Protein AF-A0A922MRB6-F1 (afdb_monomer)

Foldseek 3Di:
DVVVVVVVVVVVVVVVVVVVVVVCCVVPDDQQAEEEDDDFKDWGKHPPPPFFDDPQHKYKYKYKDQDAQKKKKWFFQFFDAQFKKWKWKFPDDDPVDTHDTDTQDIDHPVCSVPDGMGMDTHRDRIMIIMIITPGGRPDRHMDGGIIIGIDDPDDPDPHPPPPPPPPPDPPDDDDDD

Solvent-accessible surface area (backbone atoms only — not comparable to full-atom values): 10503 Å² total; per-residue (Å²): 112,70,68,60,55,52,51,51,54,49,51,51,52,51,50,52,50,50,55,49,48,53,56,48,50,75,74,65,51,82,70,81,38,55,50,76,47,74,67,56,58,52,71,49,58,43,48,62,66,96,48,66,53,83,67,73,39,66,39,45,32,40,39,51,41,72,50,64,73,31,38,50,36,39,33,54,73,50,73,55,44,88,64,38,46,33,36,30,35,19,60,36,78,50,98,90,49,74,39,67,82,40,82,75,45,72,41,36,70,85,46,49,85,75,54,50,64,50,76,45,80,35,83,42,63,52,35,30,40,37,40,32,43,85,57,60,42,79,67,70,42,58,49,26,51,27,46,38,42,51,79,62,89,75,76,81,81,78,75,82,82,76,75,74,77,79,77,80,77,76,86,76,78,89,75,89,132

Radius of gyration: 23.93 Å; Cα contacts (8 Å, |Δi|>4): 301; chains: 1; bounding box: 96×45×58 Å

Mean predicted aligned error: 14.12 Å

InterPro domains:
  IPR000859 CUB domain [PF00431] (33-78)
  IPR000859 CUB domain [PS01180] (33-64)
  IPR035914 Spermadhesin, CUB domain superfamily [G3DSA:2.60.120.290] (29-133)
  IPR035914 Spermadhesin, CUB domain superfamily [SSF49854] (32-82)

pLDDT: mean 73.21, std 16.36, range [38.31, 94.94]

Sequence (177 aa):
MLRCLQTLILVTIVAEYVHAYEIYKEHQGPQPCGGRLKGPVGTITTPNFPNPFPVPIKCKWIIEHDIVNGTISIYFTQQYTTSGLTFTEYMYYDESYKLGERRALTLTDENIARIKWLQVYINMYRARIVAQNGRPLNSRYRVGHVRIAHRLRMPPVPAPRYRAPATHESVESRARF

Structure (mmCIF, N/CA/C/O backbone):
data_AF-A0A922MRB6-F1
#
_entry.id   AF-A0A922MRB6-F1
#
loop_
_atom_site.group_PDB
_atom_site.id
_atom_site.type_symbol
_atom_site.label_atom_id
_atom_site.label_alt_id
_atom_site.label_comp_id
_atom_site.label_asym_id
_atom_site.label_entity_id
_atom_site.label_seq_id
_atom_site.pdbx_PDB_ins_code
_atom_site.Cartn_x
_atom_site.Cartn_y
_atom_site.Cartn_z
_atom_site.occupancy
_atom_site.B_iso_or_equiv
_atom_site.auth_seq_id
_atom_site.auth_comp_id
_atom_site.auth_asym_id
_atom_site.auth_atom_id
_atom_site.pdbx_PDB_model_num
ATOM 1 N N . MET A 1 1 ? 35.514 -29.526 39.126 1.00 67.19 1 MET A N 1
ATOM 2 C CA . MET A 1 1 ? 35.683 -28.341 38.251 1.00 67.19 1 MET A CA 1
ATOM 3 C C . MET A 1 1 ? 35.055 -28.533 36.868 1.00 67.19 1 MET A C 1
ATOM 5 O O . MET A 1 1 ? 34.214 -27.724 36.508 1.00 67.19 1 MET A O 1
ATOM 9 N N . LEU A 1 2 ? 35.340 -29.630 36.149 1.00 69.31 2 LEU A N 1
ATOM 10 C CA . LEU A 1 2 ? 34.811 -29.894 34.795 1.00 69.31 2 LEU A CA 1
ATOM 11 C C . LEU A 1 2 ? 33.270 -29.929 34.693 1.00 69.31 2 LEU A C 1
ATOM 13 O O . LEU A 1 2 ? 32.702 -29.367 33.765 1.00 69.31 2 LEU A O 1
ATOM 17 N N . ARG A 1 3 ? 32.587 -30.513 35.691 1.00 78.12 3 ARG A N 1
ATOM 18 C CA . ARG A 1 3 ? 31.114 -30.534 35.742 1.00 78.12 3 ARG A CA 1
ATOM 19 C C . ARG A 1 3 ? 30.509 -29.133 35.842 1.00 78.12 3 ARG A C 1
ATOM 21 O O . ARG A 1 3 ? 29.544 -28.870 35.157 1.00 78.12 3 ARG A O 1
ATOM 28 N N . CYS A 1 4 ? 31.109 -28.233 36.626 1.00 78.81 4 CYS A N 1
ATOM 29 C CA . CYS A 1 4 ? 30.633 -26.853 36.778 1.00 78.81 4 CYS A CA 1
ATOM 30 C C . CYS A 1 4 ? 30.784 -26.060 35.470 1.00 78.81 4 CYS A C 1
ATOM 32 O O . CYS A 1 4 ? 29.857 -25.377 35.049 1.00 78.81 4 CYS A O 1
ATOM 34 N N . LEU A 1 5 ? 31.921 -26.228 34.784 1.00 82.12 5 LEU A N 1
ATOM 35 C CA . LEU A 1 5 ? 32.171 -25.612 33.480 1.00 82.12 5 LEU A CA 1
ATOM 36 C C . LEU A 1 5 ? 31.162 -26.091 32.428 1.00 82.12 5 LEU A C 1
ATOM 38 O O . LEU A 1 5 ? 30.617 -25.287 31.681 1.00 82.12 5 LEU A O 1
ATOM 42 N N . GLN A 1 6 ? 30.862 -27.390 32.415 1.00 83.56 6 GLN A N 1
ATOM 43 C CA . GLN A 1 6 ? 29.883 -27.964 31.499 1.00 83.56 6 GLN A CA 1
ATOM 44 C C . GLN A 1 6 ? 28.459 -27.467 31.784 1.00 83.56 6 GLN A C 1
ATOM 46 O O . GLN A 1 6 ? 27.729 -27.162 30.843 1.00 83.56 6 GLN A O 1
ATOM 51 N N . THR A 1 7 ? 28.072 -27.316 33.057 1.00 87.25 7 THR A N 1
ATOM 52 C CA . THR A 1 7 ? 26.770 -26.734 33.413 1.00 87.25 7 THR A CA 1
ATOM 53 C C . THR A 1 7 ? 26.671 -25.271 32.989 1.00 87.25 7 THR A C 1
ATOM 55 O O . THR A 1 7 ? 25.646 -24.872 32.451 1.00 87.25 7 THR A O 1
ATOM 58 N N . LEU A 1 8 ? 27.730 -24.479 33.182 1.00 87.00 8 LEU A N 1
ATOM 59 C CA . LEU A 1 8 ? 27.751 -23.069 32.781 1.00 87.00 8 LEU A CA 1
ATOM 60 C C . LEU A 1 8 ? 27.628 -22.908 31.261 1.00 87.00 8 LEU A C 1
ATOM 62 O O . LEU A 1 8 ? 26.813 -22.111 30.810 1.00 87.00 8 LEU A O 1
ATOM 66 N N . ILE A 1 9 ? 28.360 -23.713 30.484 1.00 90.62 9 ILE A N 1
ATOM 67 C CA . ILE A 1 9 ? 28.280 -23.716 29.013 1.00 90.62 9 ILE A CA 1
ATOM 68 C C . ILE A 1 9 ? 26.874 -24.109 28.536 1.00 90.62 9 ILE A C 1
ATOM 70 O O . ILE A 1 9 ? 26.330 -23.501 27.618 1.00 90.62 9 ILE A O 1
ATOM 74 N N . LEU A 1 10 ? 26.256 -25.114 29.163 1.00 91.25 10 LEU A N 1
ATOM 75 C CA . LEU A 1 10 ? 24.887 -25.510 28.828 1.00 91.25 10 LEU A CA 1
ATOM 76 C C . LEU A 1 10 ? 23.884 -24.392 29.133 1.00 91.25 10 LEU A C 1
ATOM 78 O O . LEU A 1 10 ? 23.007 -24.129 28.316 1.00 91.25 10 LEU A O 1
ATOM 82 N N . VAL A 1 11 ? 24.028 -23.708 30.271 1.00 94.50 11 VAL A N 1
ATOM 83 C CA . VAL A 1 11 ? 23.154 -22.585 30.642 1.00 94.50 11 VAL A CA 1
ATOM 84 C C . VAL A 1 11 ? 23.281 -21.433 29.646 1.00 94.50 11 VAL A C 1
ATOM 86 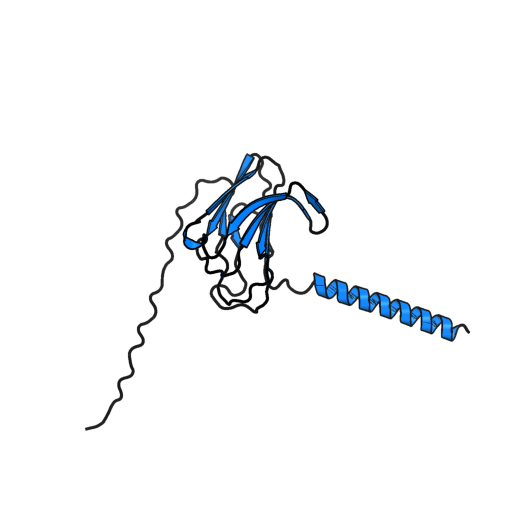O O . VAL A 1 11 ? 22.257 -20.894 29.231 1.00 94.50 11 VAL A O 1
ATOM 89 N N . THR A 1 12 ? 24.495 -21.080 29.212 1.00 92.31 12 THR A N 1
ATOM 90 C CA . THR A 1 12 ? 24.689 -20.001 28.229 1.00 92.31 12 THR A CA 1
ATOM 91 C C . THR A 1 12 ? 24.125 -20.366 26.858 1.00 92.31 12 THR A C 1
ATOM 93 O O . THR A 1 12 ? 23.418 -19.554 26.271 1.00 92.31 12 THR A O 1
ATOM 96 N N . ILE A 1 13 ? 24.338 -21.599 26.380 1.00 93.69 13 ILE A N 1
ATOM 97 C CA . ILE A 1 13 ? 23.782 -22.066 25.096 1.00 93.69 13 ILE A CA 1
ATOM 98 C C . ILE A 1 13 ? 22.250 -22.067 25.133 1.00 93.69 13 ILE A C 1
ATOM 100 O O . ILE A 1 13 ? 21.607 -21.621 24.185 1.00 93.69 13 ILE A O 1
ATOM 104 N N . VAL A 1 14 ? 21.651 -22.548 26.227 1.00 94.94 14 VAL A N 1
ATOM 105 C CA . VAL A 1 14 ? 20.190 -22.538 26.388 1.00 94.94 14 VAL A CA 1
ATOM 106 C C . VAL A 1 14 ? 19.667 -21.103 26.441 1.00 94.94 14 VAL A C 1
ATOM 108 O O . VAL A 1 14 ? 18.664 -20.810 25.796 1.00 94.94 14 VAL A O 1
ATOM 111 N N . ALA A 1 15 ? 20.345 -20.195 27.146 1.00 93.06 15 ALA A N 1
ATOM 112 C CA . ALA A 1 15 ? 19.951 -18.790 27.210 1.00 93.06 15 ALA A CA 1
ATOM 113 C C . ALA A 1 15 ? 20.019 -18.100 25.834 1.00 93.06 15 ALA A C 1
ATOM 115 O O . ALA A 1 15 ? 19.066 -17.426 25.446 1.00 93.06 15 ALA A O 1
ATOM 116 N N . GLU A 1 16 ? 21.094 -18.307 25.069 1.00 89.81 16 GLU A N 1
ATOM 117 C CA . GLU A 1 16 ? 21.244 -17.778 23.706 1.00 89.81 16 GLU A CA 1
ATOM 118 C C . GLU A 1 16 ? 20.205 -18.362 22.746 1.00 89.81 16 GLU A C 1
ATOM 120 O O . GLU A 1 16 ? 19.602 -17.624 21.967 1.00 89.81 16 GLU A O 1
ATOM 125 N N . TYR A 1 17 ? 19.945 -19.669 22.831 1.00 91.88 17 TYR A N 1
ATOM 126 C CA . TYR A 1 17 ? 18.920 -20.333 22.030 1.00 91.88 17 TYR A CA 1
ATOM 127 C C . TYR A 1 17 ? 17.520 -19.793 22.338 1.00 91.88 17 TYR A C 1
ATOM 129 O O . TYR A 1 17 ? 16.764 -19.504 21.414 1.00 91.88 17 TYR A O 1
ATOM 137 N N . VAL A 1 18 ? 17.178 -19.608 23.618 1.00 90.88 18 VAL A N 1
ATOM 138 C CA . VAL A 1 18 ? 15.894 -19.021 24.037 1.00 90.88 18 VAL A CA 1
ATOM 139 C C . VAL A 1 18 ? 15.783 -17.570 23.566 1.00 90.88 18 VAL A C 1
ATOM 141 O O . VAL A 1 18 ? 14.760 -17.197 22.999 1.00 90.88 18 VAL A O 1
ATOM 144 N N . HIS A 1 19 ? 16.837 -16.764 23.713 1.00 86.31 19 HIS A N 1
ATOM 145 C CA . HIS A 1 19 ? 16.841 -15.373 23.252 1.00 86.31 19 HIS A CA 1
ATOM 146 C C . HIS A 1 19 ? 16.700 -15.272 21.725 1.00 86.31 19 HIS A C 1
ATOM 148 O O . HIS A 1 19 ? 15.928 -14.461 21.216 1.00 86.31 19 HIS A O 1
ATOM 154 N N . ALA A 1 20 ? 17.405 -16.126 20.979 1.00 81.56 20 ALA A N 1
ATOM 155 C CA . ALA A 1 20 ? 17.246 -16.231 19.535 1.00 81.56 20 ALA A CA 1
ATOM 156 C C . ALA A 1 20 ? 15.823 -16.676 19.172 1.00 81.56 20 ALA A C 1
ATOM 158 O O . ALA A 1 20 ? 15.211 -16.090 18.284 1.00 81.56 20 ALA A O 1
ATOM 159 N N . TYR A 1 21 ? 15.268 -17.666 19.873 1.00 80.94 21 TYR A N 1
ATOM 160 C CA . TYR A 1 21 ? 13.923 -18.183 19.627 1.00 80.94 21 TYR A CA 1
ATOM 161 C C . TYR A 1 21 ? 12.826 -17.129 19.848 1.00 80.94 21 TYR A C 1
ATOM 163 O O . TYR A 1 21 ? 11.905 -17.041 19.034 1.00 80.94 21 TYR A O 1
ATOM 171 N N . GLU A 1 22 ? 12.940 -16.290 20.880 1.00 77.69 22 GLU A N 1
ATOM 172 C CA . GLU A 1 22 ? 12.015 -15.167 21.100 1.00 77.69 22 GLU A CA 1
ATOM 173 C C . GLU A 1 22 ? 12.109 -14.121 19.971 1.00 77.69 22 GLU A C 1
ATOM 175 O O . GLU A 1 22 ? 11.083 -13.697 19.436 1.00 77.69 22 GLU A O 1
ATOM 180 N N . ILE A 1 23 ? 13.322 -13.796 19.501 1.00 72.38 23 ILE A N 1
ATOM 181 C CA . ILE A 1 23 ? 13.524 -12.923 18.326 1.00 72.38 23 ILE A CA 1
ATOM 182 C C . ILE A 1 23 ? 12.913 -13.542 17.054 1.00 72.38 23 ILE A C 1
ATOM 184 O O . ILE A 1 23 ? 12.264 -12.850 16.267 1.00 72.38 23 ILE A O 1
ATOM 188 N N . TYR A 1 24 ? 13.080 -14.852 16.843 1.00 63.06 24 TYR A N 1
ATOM 189 C CA . TYR A 1 24 ? 12.488 -15.553 15.698 1.00 63.06 24 TYR A CA 1
ATOM 190 C C . TYR A 1 24 ? 10.953 -15.571 15.764 1.00 63.06 24 TYR A C 1
ATOM 192 O O . TYR A 1 24 ? 10.298 -15.408 14.732 1.00 63.06 24 TYR A O 1
ATOM 200 N N . LYS A 1 25 ? 10.354 -15.704 16.954 1.00 59.03 25 LYS A N 1
ATOM 201 C CA . LYS A 1 25 ? 8.894 -15.623 17.136 1.00 59.03 25 LYS A CA 1
ATOM 202 C C . LYS A 1 25 ? 8.330 -14.242 16.805 1.00 59.03 25 LYS A C 1
ATOM 204 O O . LYS A 1 25 ? 7.283 -14.168 16.162 1.00 59.03 25 LYS A O 1
ATOM 209 N N . GLU A 1 26 ? 9.028 -13.171 17.180 1.00 56.81 26 GLU A N 1
ATOM 210 C CA . GLU A 1 26 ? 8.653 -11.786 16.849 1.00 56.81 26 GLU A CA 1
ATOM 211 C C . GLU A 1 26 ? 8.582 -11.569 15.322 1.00 56.81 26 GLU A C 1
ATOM 213 O O . GLU A 1 26 ? 7.709 -10.861 14.814 1.00 56.81 26 GLU A O 1
ATOM 218 N N . HIS A 1 27 ? 9.481 -12.203 14.561 1.00 54.06 27 HIS A N 1
ATOM 219 C CA . HIS A 1 27 ? 9.586 -12.026 13.108 1.00 54.06 27 HIS A CA 1
ATOM 220 C C . HIS A 1 27 ? 8.801 -13.043 12.269 1.00 54.06 27 HIS A C 1
ATOM 222 O O . HIS A 1 27 ? 8.571 -12.790 11.083 1.00 54.06 27 HIS A O 1
ATOM 228 N N . GLN A 1 28 ? 8.370 -14.163 12.858 1.00 46.50 28 GLN A N 1
ATOM 229 C CA . GLN A 1 28 ? 7.804 -15.300 12.123 1.00 46.50 28 GLN A CA 1
ATOM 230 C C . GLN A 1 28 ? 6.460 -15.803 12.673 1.00 46.50 28 GLN A C 1
ATOM 232 O O . GLN A 1 28 ? 5.991 -16.878 12.297 1.00 46.50 28 GLN A O 1
ATOM 237 N N . GLY A 1 29 ? 5.787 -15.015 13.515 1.00 49.31 29 GLY A N 1
ATOM 238 C CA . GLY A 1 29 ? 4.336 -15.132 13.648 1.00 49.31 29 GLY A CA 1
ATOM 239 C C . GLY A 1 29 ? 3.657 -14.811 12.305 1.00 49.31 29 GLY A C 1
ATOM 240 O O . GLY A 1 29 ? 4.187 -14.003 11.535 1.00 49.31 29 GLY A O 1
ATOM 241 N N . PRO A 1 30 ? 2.498 -15.412 11.971 1.00 51.41 30 PRO A N 1
ATOM 242 C CA . PRO A 1 30 ? 1.735 -14.984 10.804 1.00 51.41 30 PRO A CA 1
ATOM 243 C C . PRO A 1 30 ? 1.479 -13.482 10.940 1.00 51.41 30 PRO A C 1
ATOM 245 O O . PRO A 1 30 ? 0.802 -13.068 11.881 1.00 51.41 30 PRO A O 1
ATOM 248 N N . GLN A 1 31 ? 2.052 -12.660 10.048 1.00 59.06 31 GLN A N 1
ATOM 249 C CA . GLN A 1 31 ? 1.748 -11.232 10.051 1.00 59.06 31 GLN A CA 1
ATOM 250 C C . GLN A 1 31 ? 0.233 -11.123 9.919 1.00 59.06 31 GLN A C 1
ATOM 252 O O . GLN A 1 31 ? -0.305 -11.551 8.893 1.00 59.06 31 GLN A O 1
ATOM 257 N N . PRO A 1 32 ? -0.474 -10.597 10.936 1.00 68.94 32 PRO A N 1
ATOM 258 C CA . PRO A 1 32 ? -1.923 -10.647 10.939 1.00 68.94 32 PRO A CA 1
ATOM 259 C C . PRO A 1 32 ? -2.469 -9.895 9.732 1.00 68.94 32 PRO A C 1
ATOM 261 O O . PRO A 1 32 ? -3.552 -10.231 9.286 1.00 68.94 32 PRO A O 1
ATOM 264 N N . CYS A 1 33 ? -1.717 -8.935 9.173 1.00 80.25 33 CYS A N 1
ATOM 265 C CA . CYS A 1 33 ? -2.041 -8.224 7.947 1.00 80.25 33 CYS A CA 1
ATOM 266 C C . CYS A 1 33 ? -0.803 -7.707 7.201 1.00 80.25 33 CYS A C 1
ATOM 268 O O . CYS A 1 33 ? 0.223 -7.407 7.805 1.00 80.25 33 CYS A O 1
ATOM 270 N N . GLY A 1 34 ? -0.946 -7.500 5.891 1.00 83.94 34 GLY A N 1
ATOM 271 C CA . GLY A 1 34 ? 0.127 -7.009 5.029 1.00 83.94 34 GLY A CA 1
ATOM 272 C C . GLY A 1 34 ? 0.440 -7.982 3.901 1.00 83.94 34 GLY A C 1
ATOM 273 O O . GLY A 1 34 ? -0.348 -8.880 3.610 1.00 83.94 34 GLY A O 1
ATOM 274 N N . GLY A 1 35 ? 1.580 -7.785 3.249 1.00 86.81 35 GLY A N 1
ATOM 275 C CA . GLY A 1 35 ? 2.083 -8.705 2.231 1.00 86.81 35 GLY A CA 1
ATOM 276 C C . GLY A 1 35 ? 2.826 -8.013 1.096 1.00 86.81 35 GLY A C 1
ATOM 277 O O . GLY A 1 35 ? 2.915 -6.786 1.032 1.00 86.81 35 GLY A O 1
ATOM 278 N N . ARG A 1 36 ? 3.364 -8.818 0.179 1.00 87.81 36 ARG A N 1
ATOM 279 C CA . ARG A 1 36 ? 4.047 -8.338 -1.028 1.00 87.81 36 ARG A CA 1
ATOM 280 C C . ARG A 1 36 ? 3.166 -8.599 -2.236 1.00 87.81 36 ARG A C 1
ATOM 282 O O . ARG A 1 36 ? 2.699 -9.718 -2.427 1.00 87.81 36 ARG A O 1
ATOM 289 N N . LEU A 1 37 ? 2.948 -7.571 -3.042 1.00 87.00 37 LEU A N 1
ATOM 290 C CA . LEU A 1 37 ? 2.177 -7.654 -4.269 1.00 87.00 37 LEU A CA 1
ATOM 291 C C . LEU A 1 37 ? 3.138 -7.533 -5.442 1.00 87.00 37 LEU A C 1
ATOM 293 O O . LEU A 1 37 ? 3.799 -6.509 -5.612 1.00 87.00 37 LEU A O 1
ATOM 297 N N . LYS A 1 38 ? 3.189 -8.606 -6.231 1.00 83.38 38 LYS A N 1
ATOM 298 C CA . LYS A 1 38 ? 3.931 -8.700 -7.485 1.00 83.38 38 LYS A CA 1
ATOM 299 C C . LYS A 1 38 ? 2.936 -8.988 -8.600 1.00 83.38 38 LYS A C 1
ATOM 301 O O . LYS A 1 38 ? 2.060 -9.834 -8.431 1.00 83.38 38 LYS A O 1
ATOM 306 N N . GLY A 1 39 ? 3.076 -8.307 -9.729 1.00 78.44 39 GLY A N 1
ATOM 307 C CA . GLY A 1 39 ? 2.234 -8.518 -10.905 1.00 78.44 39 GLY A CA 1
ATOM 308 C C . GLY A 1 39 ? 1.445 -7.279 -11.331 1.00 78.44 39 GLY A C 1
ATOM 309 O O . GLY A 1 39 ? 1.430 -6.271 -10.629 1.00 78.44 39 GLY A O 1
ATOM 310 N N . PRO A 1 40 ? 0.794 -7.339 -12.504 1.00 76.25 40 PRO A N 1
ATOM 311 C CA . PRO A 1 40 ? 0.235 -6.163 -13.165 1.00 76.25 40 PRO A CA 1
ATOM 312 C C . PRO A 1 40 ? -1.045 -5.637 -12.513 1.00 76.25 40 PRO A C 1
ATOM 314 O O . PRO A 1 40 ? -1.393 -4.472 -12.703 1.00 76.25 40 PRO A O 1
ATOM 317 N N . VAL A 1 41 ? -1.757 -6.498 -11.784 1.00 81.31 41 VAL A N 1
ATOM 318 C CA . VAL A 1 41 ? -2.970 -6.169 -11.042 1.00 81.31 41 VAL A CA 1
ATOM 319 C C . VAL A 1 41 ? -2.976 -6.941 -9.736 1.00 81.31 41 VAL A C 1
ATOM 321 O O . VAL A 1 41 ? -2.604 -8.109 -9.692 1.00 81.31 41 VAL A O 1
ATOM 324 N N . GLY A 1 42 ? -3.435 -6.291 -8.674 1.00 81.06 42 GLY A N 1
ATOM 325 C CA . GLY A 1 42 ? -3.574 -6.906 -7.364 1.00 81.06 42 GLY A CA 1
ATOM 326 C C . GLY A 1 42 ? -4.609 -6.189 -6.517 1.00 81.06 42 GLY A C 1
ATOM 327 O O . GLY A 1 42 ? -5.195 -5.189 -6.941 1.00 81.06 42 GLY A O 1
ATOM 328 N N . THR A 1 43 ? -4.857 -6.730 -5.329 1.00 81.44 43 THR A N 1
ATOM 329 C CA . THR A 1 43 ? -5.738 -6.134 -4.326 1.00 81.44 43 THR A CA 1
ATOM 330 C C . THR A 1 43 ? -5.110 -6.265 -2.951 1.00 81.44 43 THR A C 1
ATOM 332 O O . THR A 1 43 ? -4.709 -7.357 -2.562 1.00 81.44 43 THR A O 1
ATOM 335 N N . ILE A 1 44 ? -5.021 -5.150 -2.223 1.00 81.50 44 ILE A N 1
ATOM 336 C CA . ILE A 1 44 ? -4.685 -5.157 -0.795 1.00 81.50 44 ILE A CA 1
ATOM 337 C C . ILE A 1 44 ? -5.978 -5.063 0.003 1.00 81.50 44 ILE A C 1
ATOM 339 O O . ILE A 1 44 ? -6.880 -4.322 -0.381 1.00 81.50 44 ILE A O 1
ATOM 343 N N . THR A 1 45 ? -6.072 -5.804 1.099 1.00 78.94 45 THR A N 1
ATOM 344 C CA . THR A 1 45 ? -7.188 -5.714 2.042 1.00 78.94 45 THR A CA 1
ATOM 345 C C . THR A 1 45 ? -6.690 -5.936 3.459 1.00 78.94 45 THR A C 1
ATOM 347 O O . THR A 1 45 ? -5.670 -6.593 3.686 1.00 78.94 45 THR A O 1
ATOM 350 N N . THR A 1 46 ? -7.435 -5.422 4.434 1.00 78.50 46 THR A N 1
ATOM 351 C CA . THR A 1 46 ? -7.321 -5.907 5.814 1.00 78.50 46 THR A CA 1
ATOM 352 C C . THR A 1 46 ? -7.761 -7.370 5.923 1.00 78.50 46 THR A C 1
ATOM 354 O O . THR A 1 46 ? -8.537 -7.840 5.085 1.00 78.50 46 THR A O 1
ATOM 357 N N . PRO A 1 47 ? -7.327 -8.082 6.973 1.00 79.81 47 PRO A N 1
ATOM 358 C CA . PRO A 1 47 ? -7.786 -9.439 7.255 1.00 79.81 47 PRO A CA 1
ATOM 359 C C . PRO A 1 47 ? -9.296 -9.454 7.445 1.00 79.81 47 PRO A C 1
ATOM 361 O O . PRO A 1 47 ? -9.874 -8.458 7.882 1.00 79.81 47 PRO A O 1
ATOM 364 N N . ASN A 1 48 ? -9.928 -10.580 7.117 1.00 78.00 48 ASN A N 1
ATOM 365 C CA . ASN A 1 48 ? -11.362 -10.824 7.293 1.00 78.00 48 ASN A CA 1
ATOM 366 C C . ASN A 1 48 ? -12.306 -9.827 6.603 1.00 78.00 48 ASN A C 1
ATOM 368 O O . ASN A 1 48 ? -13.514 -9.933 6.793 1.00 78.00 48 ASN A O 1
ATOM 372 N N . PHE A 1 49 ? -11.806 -8.888 5.790 1.00 73.75 49 PHE A N 1
ATOM 373 C CA . PHE A 1 49 ? -12.642 -7.913 5.092 1.00 73.75 49 PHE A CA 1
ATOM 374 C C . PHE A 1 49 ? -13.785 -8.617 4.329 1.00 73.75 49 PHE A C 1
ATOM 376 O O . PHE A 1 49 ? -13.513 -9.578 3.607 1.00 73.75 49 PHE A O 1
ATOM 383 N N . PRO A 1 50 ? -15.049 -8.151 4.432 1.00 74.69 50 PRO A N 1
ATOM 384 C CA . PRO A 1 50 ? -15.512 -6.903 5.058 1.00 74.69 50 PRO A CA 1
ATOM 385 C C . PRO A 1 50 ? -15.817 -6.991 6.566 1.00 74.69 50 PRO A C 1
ATOM 387 O O . PRO A 1 50 ? -16.279 -6.001 7.141 1.00 74.69 50 PRO A O 1
ATOM 390 N N . ASN A 1 51 ? -15.594 -8.150 7.187 1.00 75.25 51 ASN A N 1
ATOM 391 C CA . ASN A 1 51 ? -15.841 -8.399 8.603 1.00 75.25 51 AS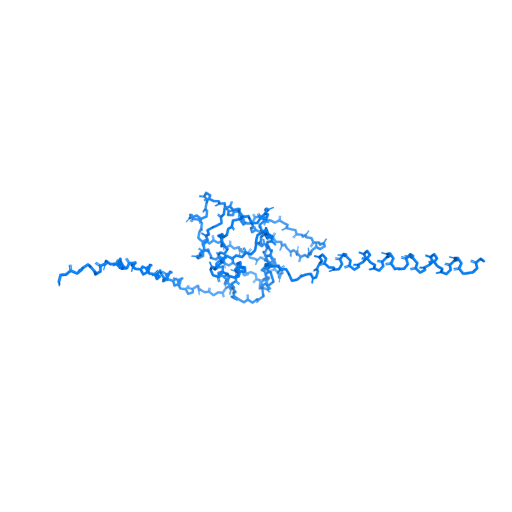N A CA 1
ATOM 392 C C . ASN A 1 51 ? -14.738 -7.791 9.492 1.00 75.25 51 ASN A C 1
ATOM 394 O O . ASN A 1 51 ? -13.653 -7.450 9.008 1.00 75.25 51 ASN A O 1
ATOM 398 N N . PRO A 1 52 ? -14.996 -7.664 10.805 1.00 73.19 52 PRO A N 1
ATOM 399 C CA . PRO A 1 52 ? -13.987 -7.247 11.766 1.00 73.19 52 PRO A CA 1
ATOM 400 C C . PRO A 1 52 ? -12.754 -8.158 11.805 1.00 73.19 52 PRO A C 1
ATOM 402 O O . PRO A 1 52 ? -12.837 -9.376 11.644 1.00 73.19 52 PRO A O 1
ATOM 405 N N . PHE A 1 53 ? -11.610 -7.556 12.109 1.00 75.06 53 PHE A N 1
ATOM 406 C CA . PHE A 1 53 ? -10.335 -8.227 12.346 1.00 75.06 53 PHE A CA 1
ATOM 407 C C . PHE A 1 53 ? -9.850 -7.962 13.783 1.00 75.06 53 PHE A C 1
ATOM 409 O O . PHE A 1 53 ? -10.310 -6.999 14.406 1.00 75.06 53 PHE A O 1
ATOM 416 N N . PRO A 1 54 ? -8.938 -8.792 14.323 1.00 77.31 54 PRO A N 1
ATOM 417 C CA . PRO A 1 54 ? -8.326 -8.550 15.629 1.00 77.31 54 PRO A CA 1
ATOM 418 C C . PRO A 1 54 ? -7.613 -7.196 15.664 1.00 77.31 54 PRO A C 1
ATOM 420 O O . PRO A 1 54 ? -6.921 -6.851 14.714 1.00 77.31 54 PRO A O 1
ATOM 423 N N . VAL A 1 55 ? -7.762 -6.438 16.748 1.00 76.38 55 VAL A N 1
ATOM 424 C CA . VAL A 1 55 ? -7.052 -5.170 16.987 1.00 76.38 55 VAL A CA 1
ATOM 425 C C . VAL A 1 55 ? -6.243 -5.291 18.283 1.00 76.38 55 VAL A C 1
ATOM 427 O O . VAL A 1 55 ? -6.693 -6.001 19.184 1.00 76.38 55 VAL A O 1
ATOM 430 N N . PRO A 1 56 ? -5.088 -4.617 18.420 1.00 77.12 56 PRO A N 1
ATOM 431 C CA . PRO A 1 56 ? -4.453 -3.712 17.457 1.00 77.12 56 PRO A CA 1
ATOM 432 C C . PRO A 1 56 ? -3.703 -4.450 16.333 1.00 77.12 56 PRO A C 1
ATOM 434 O O . PRO A 1 56 ? -3.061 -5.466 16.581 1.00 77.12 56 PRO A O 1
ATOM 437 N N . ILE A 1 57 ? -3.720 -3.918 15.103 1.00 77.06 57 ILE A N 1
ATOM 438 C CA . ILE A 1 57 ? -2.874 -4.433 14.002 1.00 77.06 57 ILE A CA 1
ATOM 439 C C . ILE A 1 57 ? -2.094 -3.329 13.299 1.00 77.06 57 ILE A C 1
ATOM 441 O O . ILE A 1 57 ? -2.587 -2.217 13.102 1.00 77.06 57 ILE A O 1
ATOM 445 N N . LYS A 1 58 ? -0.877 -3.659 12.860 1.00 80.25 58 LYS A N 1
ATOM 446 C CA . LYS A 1 58 ? -0.038 -2.791 12.033 1.00 80.25 58 LYS A CA 1
ATOM 447 C C . LYS A 1 58 ? 0.221 -3.475 10.699 1.00 80.25 58 LYS A C 1
ATOM 449 O O . LYS A 1 58 ? 0.928 -4.473 10.638 1.00 80.25 58 LYS A O 1
ATOM 454 N N . CYS A 1 59 ? -0.362 -2.924 9.642 1.00 82.38 59 CYS A N 1
ATOM 455 C CA . CYS A 1 59 ? -0.280 -3.506 8.311 1.00 82.38 59 CYS A CA 1
ATOM 456 C C . CYS A 1 59 ? 0.778 -2.812 7.476 1.00 82.38 59 CYS A C 1
ATOM 458 O O . CYS A 1 59 ? 0.945 -1.590 7.552 1.00 82.38 59 CYS A O 1
ATOM 460 N N . LYS A 1 60 ? 1.454 -3.615 6.658 1.00 87.81 60 LYS A N 1
ATOM 461 C CA . LYS A 1 60 ? 2.456 -3.155 5.712 1.00 87.81 6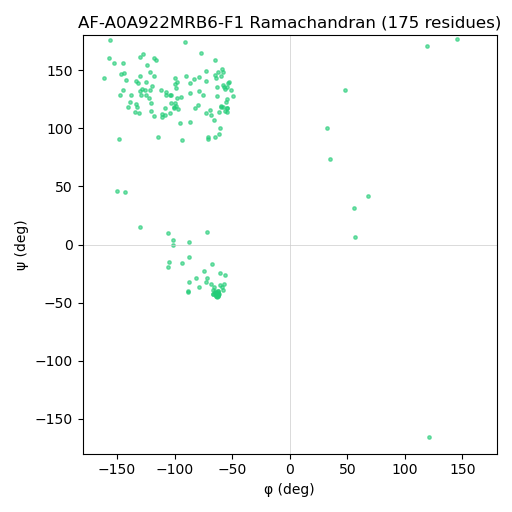0 LYS A CA 1
ATOM 462 C C . LYS A 1 60 ? 2.322 -3.931 4.412 1.00 87.81 60 LYS A C 1
ATOM 464 O O . LYS A 1 60 ? 2.484 -5.150 4.390 1.00 87.81 60 LYS A O 1
ATOM 469 N N . TRP A 1 61 ? 2.035 -3.216 3.336 1.00 89.31 61 TRP A N 1
ATOM 470 C CA . TRP A 1 61 ? 1.981 -3.775 1.993 1.00 89.31 61 TRP A CA 1
ATOM 471 C C . TRP A 1 61 ? 3.131 -3.227 1.164 1.00 89.31 61 TRP A C 1
ATOM 473 O O . TRP A 1 61 ? 3.368 -2.021 1.166 1.00 89.31 61 TRP A O 1
ATOM 483 N N . ILE A 1 62 ? 3.827 -4.109 0.455 1.00 90.62 62 ILE A N 1
ATOM 484 C CA . ILE A 1 62 ? 4.916 -3.757 -0.456 1.00 90.62 62 ILE A CA 1
ATOM 485 C C . ILE A 1 62 ? 4.422 -4.040 -1.868 1.00 90.62 62 ILE A C 1
ATOM 487 O O . ILE A 1 62 ? 4.200 -5.192 -2.232 1.00 90.62 62 ILE A O 1
ATOM 491 N N . ILE A 1 63 ? 4.229 -2.987 -2.647 1.00 89.44 63 ILE A N 1
ATOM 492 C CA . ILE A 1 63 ? 3.827 -3.058 -4.048 1.00 89.44 63 ILE A CA 1
ATOM 493 C C . ILE A 1 63 ? 5.096 -2.948 -4.886 1.00 89.44 63 ILE A C 1
ATOM 495 O O . ILE A 1 63 ? 5.786 -1.927 -4.830 1.00 89.44 63 ILE A O 1
ATOM 499 N N . GLU A 1 64 ? 5.412 -4.003 -5.631 1.00 87.50 64 GLU A N 1
ATOM 500 C CA . GLU A 1 64 ? 6.615 -4.079 -6.458 1.00 87.50 64 GLU A CA 1
ATOM 501 C C . GLU A 1 64 ? 6.297 -3.761 -7.918 1.00 87.50 64 GLU A C 1
ATOM 503 O O . GLU A 1 64 ? 5.316 -4.254 -8.479 1.00 87.50 64 GLU A O 1
ATOM 508 N N . HIS A 1 65 ? 7.140 -2.933 -8.532 1.00 82.50 65 HIS A N 1
ATOM 509 C CA . HIS A 1 65 ? 7.015 -2.546 -9.926 1.00 82.50 65 HIS A CA 1
ATOM 510 C C . HIS A 1 65 ? 8.346 -2.699 -10.648 1.00 82.50 65 HIS A C 1
ATOM 512 O O . HIS A 1 65 ? 9.289 -1.950 -10.400 1.00 82.50 65 HIS A O 1
ATOM 518 N N . ASP A 1 66 ? 8.370 -3.647 -11.583 1.00 79.50 66 ASP A N 1
ATOM 519 C CA . ASP A 1 66 ? 9.574 -4.022 -12.327 1.00 79.50 66 ASP A CA 1
ATOM 520 C C . ASP A 1 66 ? 9.559 -3.513 -13.784 1.00 79.50 66 ASP A C 1
ATOM 522 O O . ASP A 1 66 ? 10.390 -3.907 -14.600 1.00 79.50 66 ASP A O 1
ATOM 526 N N . ILE A 1 67 ? 8.596 -2.652 -14.144 1.00 77.44 67 ILE A N 1
ATOM 527 C CA . ILE A 1 67 ? 8.465 -2.096 -15.499 1.00 77.44 67 ILE A CA 1
ATOM 528 C C . ILE A 1 67 ? 9.097 -0.701 -15.543 1.00 77.44 67 ILE A C 1
ATOM 530 O O . ILE A 1 67 ? 8.750 0.191 -14.777 1.00 77.44 67 ILE A O 1
ATOM 534 N N . VAL A 1 68 ? 10.014 -0.485 -16.481 1.00 78.75 68 VAL A N 1
ATOM 535 C CA . VAL A 1 68 ? 10.638 0.830 -16.686 1.00 78.75 68 VAL A CA 1
ATOM 536 C C . VAL A 1 68 ? 9.641 1.788 -17.327 1.00 78.75 68 VAL A C 1
ATOM 538 O O . VAL A 1 68 ? 8.900 1.400 -18.234 1.00 78.75 68 VAL A O 1
ATOM 541 N N . ASN A 1 69 ? 9.643 3.050 -16.891 1.00 81.06 69 ASN A N 1
ATOM 542 C CA . ASN A 1 69 ? 8.730 4.088 -17.382 1.00 81.06 69 ASN A CA 1
ATOM 543 C C . ASN A 1 69 ? 7.253 3.681 -17.226 1.00 81.06 69 ASN A C 1
ATOM 545 O O . ASN A 1 69 ? 6.397 4.002 -18.060 1.00 81.06 69 ASN A O 1
ATOM 549 N N . GLY A 1 70 ? 6.948 2.900 -16.192 1.00 80.44 70 GLY A N 1
ATOM 550 C CA . GLY A 1 70 ? 5.601 2.447 -15.895 1.00 80.44 70 GLY A CA 1
ATOM 551 C C . GLY A 1 70 ? 4.863 3.387 -14.949 1.00 80.44 70 GLY A C 1
ATOM 552 O O . GLY A 1 70 ? 5.396 4.363 -14.427 1.00 80.44 70 GLY A O 1
ATOM 553 N N . THR A 1 71 ? 3.588 3.089 -14.733 1.00 83.19 71 THR A N 1
ATOM 554 C CA . THR A 1 71 ? 2.759 3.778 -13.744 1.00 83.19 71 THR A CA 1
ATOM 555 C C . THR A 1 71 ? 2.172 2.757 -12.796 1.00 83.19 71 THR A C 1
ATOM 557 O O . THR A 1 71 ? 1.715 1.699 -13.236 1.00 83.19 71 THR A O 1
ATOM 560 N N . ILE A 1 72 ? 2.138 3.103 -11.515 1.00 85.19 72 ILE A N 1
ATOM 561 C CA . ILE A 1 72 ? 1.358 2.396 -10.507 1.00 85.19 72 ILE A CA 1
ATOM 562 C C . ILE A 1 72 ? 0.131 3.255 -10.218 1.00 85.19 72 ILE A C 1
ATOM 564 O O . ILE A 1 72 ? 0.260 4.350 -9.670 1.00 85.19 72 ILE A O 1
ATOM 568 N N . SER A 1 73 ? -1.049 2.765 -10.587 1.00 86.06 73 SER A N 1
ATOM 569 C CA . SER A 1 73 ? -2.331 3.382 -10.223 1.00 86.06 73 SER A CA 1
ATOM 570 C C . SER A 1 73 ? -2.985 2.584 -9.102 1.00 86.06 73 SER A C 1
ATOM 572 O O . SER A 1 73 ? -3.114 1.373 -9.221 1.00 86.06 73 SER A O 1
ATOM 574 N N . ILE A 1 74 ? -3.394 3.261 -8.034 1.00 85.12 74 ILE A N 1
ATOM 575 C CA . ILE A 1 74 ? -3.977 2.720 -6.803 1.00 85.12 74 ILE A CA 1
ATOM 576 C C . ILE A 1 74 ? -5.370 3.331 -6.640 1.00 85.12 74 ILE A C 1
ATOM 578 O O . ILE A 1 74 ? -5.483 4.550 -6.563 1.00 85.12 74 ILE A O 1
ATOM 582 N N . TYR A 1 75 ? -6.426 2.514 -6.571 1.00 82.50 75 TYR A N 1
ATOM 583 C CA . TYR A 1 75 ? -7.814 2.991 -6.414 1.00 82.50 75 TYR A CA 1
ATOM 584 C C . TYR A 1 75 ? -8.383 2.721 -5.031 1.00 82.50 75 TYR A C 1
ATOM 586 O O . TYR A 1 75 ? -8.393 1.583 -4.581 1.00 82.50 75 TYR A O 1
ATOM 594 N N . PHE A 1 76 ? -8.982 3.720 -4.398 1.00 80.12 76 PHE A N 1
ATOM 595 C CA . PHE A 1 76 ? -9.641 3.566 -3.104 1.00 80.12 76 PHE A CA 1
ATOM 596 C C . PHE A 1 76 ? -11.127 3.274 -3.316 1.00 80.12 76 PHE A C 1
ATOM 598 O O . PHE A 1 76 ? -11.948 4.179 -3.442 1.00 80.12 76 PHE A O 1
ATOM 605 N N . THR A 1 77 ? -11.480 1.989 -3.415 1.00 70.50 77 THR A N 1
ATOM 606 C CA . THR A 1 77 ? -12.863 1.583 -3.741 1.00 70.50 77 THR A CA 1
ATOM 607 C C . THR A 1 77 ? -13.775 1.444 -2.519 1.00 70.50 77 THR A C 1
ATOM 609 O O . THR A 1 77 ? -14.969 1.704 -2.626 1.00 70.50 77 THR A O 1
ATOM 612 N N . GLN A 1 78 ? -13.245 1.038 -1.358 1.00 66.75 78 GLN A N 1
ATOM 613 C CA . GLN A 1 78 ? -14.016 0.825 -0.122 1.00 66.75 78 GLN A CA 1
ATOM 614 C C . GLN A 1 78 ? -13.143 1.131 1.102 1.00 66.75 78 GLN A C 1
ATOM 616 O O . GLN A 1 78 ? -12.435 0.249 1.582 1.00 66.75 78 GLN A O 1
ATOM 621 N N . GLN A 1 79 ? -13.151 2.370 1.599 1.00 62.19 79 GLN A N 1
ATOM 622 C CA . GLN A 1 79 ? -12.255 2.800 2.679 1.00 62.19 79 GLN A CA 1
ATOM 623 C C . GLN A 1 79 ? -13.029 3.494 3.805 1.00 62.19 79 GLN A C 1
ATOM 625 O O . GLN A 1 79 ? -13.800 4.411 3.545 1.00 62.19 79 GLN A O 1
ATOM 630 N N . TYR A 1 80 ? -12.812 3.045 5.044 1.00 57.09 80 TYR A N 1
ATOM 631 C CA . TYR A 1 80 ? -13.487 3.548 6.246 1.00 57.09 80 TYR A CA 1
ATOM 632 C C . TYR A 1 80 ? -12.515 3.566 7.437 1.00 57.09 80 TYR A C 1
ATOM 634 O O . TYR A 1 80 ? -12.848 3.067 8.504 1.00 57.09 80 TYR A O 1
ATOM 642 N N . THR A 1 81 ? -11.285 4.053 7.248 1.00 58.22 81 THR A N 1
ATOM 643 C CA . THR A 1 81 ? -10.290 4.068 8.335 1.00 58.22 81 THR A CA 1
ATOM 644 C C . THR A 1 81 ? -10.360 5.368 9.132 1.00 58.22 81 THR A C 1
ATOM 646 O O . THR A 1 81 ? -10.614 6.419 8.552 1.00 58.22 81 THR A O 1
ATOM 649 N N . THR A 1 82 ? -10.113 5.261 10.442 1.00 53.72 82 THR A N 1
ATOM 650 C CA . THR A 1 82 ? -9.939 6.377 11.390 1.00 53.72 82 THR A CA 1
ATOM 651 C C . THR A 1 82 ? -8.463 6.651 11.724 1.00 53.72 82 THR A C 1
ATOM 653 O O . THR A 1 82 ? -8.118 7.377 12.655 1.00 53.72 82 THR A O 1
ATOM 656 N N . SER A 1 83 ? -7.546 5.927 11.078 1.00 61.00 83 SER A N 1
ATOM 657 C CA . SER A 1 83 ? -6.110 6.118 11.255 1.00 61.00 83 SER A CA 1
ATOM 658 C C . SER A 1 83 ? -5.437 6.022 9.901 1.00 61.00 83 SER A C 1
ATOM 660 O O . SER A 1 83 ? -5.596 5.031 9.181 1.00 61.00 83 SER A O 1
ATOM 662 N N . GLY A 1 84 ? -4.730 7.080 9.537 1.00 71.56 84 GLY A N 1
ATOM 663 C CA . GLY A 1 84 ? -4.288 7.276 8.173 1.00 71.56 84 GLY A CA 1
ATOM 664 C C . GLY A 1 84 ? -3.385 6.181 7.598 1.00 71.56 84 GLY A C 1
ATOM 665 O O . GLY A 1 84 ? -2.541 5.615 8.296 1.00 71.56 84 GLY A O 1
ATOM 666 N N . LEU A 1 85 ? -3.548 5.922 6.297 1.00 81.81 85 LEU A N 1
ATOM 667 C CA . LEU A 1 85 ? -2.712 5.019 5.499 1.00 81.81 85 LEU A CA 1
ATOM 668 C C . LEU A 1 85 ? -1.710 5.857 4.704 1.00 81.81 85 LEU A C 1
ATOM 670 O O . LEU A 1 85 ? -2.108 6.728 3.927 1.00 81.81 85 LEU A O 1
ATOM 674 N N . THR A 1 86 ? -0.416 5.609 4.897 1.00 88.31 86 THR A N 1
ATOM 675 C CA . THR A 1 86 ? 0.644 6.329 4.180 1.00 88.31 86 THR A CA 1
ATOM 676 C C . THR A 1 86 ? 1.230 5.465 3.080 1.00 88.31 86 THR A C 1
ATOM 678 O O . THR A 1 86 ? 1.648 4.340 3.337 1.00 88.31 86 THR A O 1
ATOM 681 N N . PHE A 1 87 ? 1.279 6.025 1.876 1.00 90.31 87 PHE A N 1
ATOM 682 C CA . PHE A 1 87 ? 1.960 5.488 0.709 1.00 90.31 87 PHE A CA 1
ATOM 683 C C . PHE A 1 87 ? 3.295 6.202 0.548 1.00 90.31 87 PHE A C 1
ATOM 685 O O . PHE A 1 87 ? 3.346 7.418 0.331 1.00 90.31 87 PHE A O 1
ATOM 692 N N . THR A 1 88 ? 4.368 5.430 0.623 1.00 92.81 88 THR A N 1
ATOM 693 C CA . THR A 1 88 ? 5.735 5.914 0.466 1.00 92.81 88 THR A CA 1
ATOM 694 C C . THR A 1 88 ? 6.400 5.168 -0.675 1.00 92.81 88 THR A C 1
ATOM 696 O O . THR A 1 88 ? 6.416 3.940 -0.693 1.00 92.81 88 THR A O 1
ATOM 699 N N . GLU A 1 89 ? 6.933 5.907 -1.636 1.00 92.00 89 GLU A N 1
ATOM 700 C CA . GLU A 1 89 ? 7.776 5.372 -2.695 1.00 92.00 89 GLU A CA 1
ATOM 701 C C . GLU A 1 89 ? 9.220 5.244 -2.205 1.00 92.00 89 GLU A C 1
ATOM 703 O O . GLU A 1 89 ? 9.722 6.101 -1.478 1.00 92.00 89 GLU A O 1
ATOM 708 N N . TYR A 1 90 ? 9.878 4.174 -2.63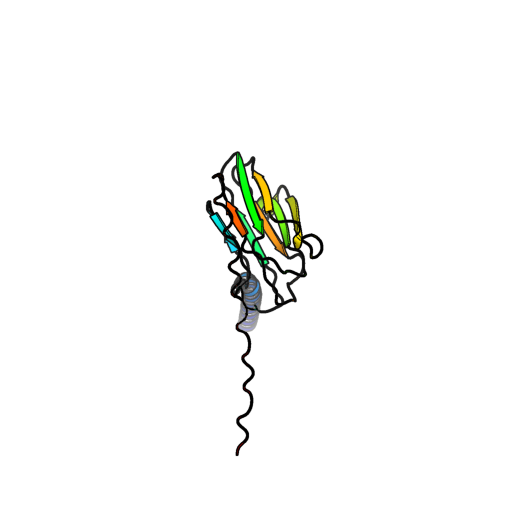7 1.00 91.44 90 TYR A N 1
ATOM 709 C CA . TYR A 1 90 ? 11.296 3.930 -2.442 1.00 91.44 90 TYR A CA 1
ATOM 710 C C . TYR A 1 90 ? 11.936 3.507 -3.765 1.00 91.44 90 TYR A C 1
ATOM 712 O O . TYR A 1 90 ? 11.390 2.670 -4.493 1.00 91.44 90 TYR A O 1
ATOM 720 N N . MET A 1 91 ? 13.135 4.025 -4.032 1.00 87.69 91 MET A N 1
ATOM 721 C CA . MET A 1 91 ? 14.002 3.550 -5.120 1.00 87.69 91 MET A CA 1
ATOM 722 C C . MET A 1 91 ? 14.530 2.141 -4.826 1.00 87.69 91 MET A C 1
ATOM 724 O O . MET A 1 91 ? 14.705 1.331 -5.732 1.00 87.69 91 MET A O 1
ATOM 728 N N . TYR A 1 92 ? 14.772 1.853 -3.545 1.00 87.56 92 TYR A N 1
ATOM 729 C CA . TYR A 1 92 ? 15.073 0.522 -3.037 1.00 87.56 92 TYR A CA 1
ATOM 730 C C . TYR A 1 92 ? 14.458 0.365 -1.649 1.00 87.56 92 TYR A C 1
ATOM 732 O O . TYR A 1 92 ? 14.620 1.229 -0.789 1.00 87.56 92 TYR A O 1
ATOM 740 N N . TYR A 1 93 ? 13.769 -0.752 -1.425 1.00 89.31 93 TYR A N 1
ATOM 741 C CA . TYR A 1 93 ? 13.201 -1.083 -0.119 1.00 89.31 93 TYR A CA 1
ATOM 742 C C . TYR A 1 93 ? 13.505 -2.522 0.278 1.00 89.31 93 TYR A C 1
ATOM 744 O O . TYR A 1 93 ? 13.058 -3.461 -0.389 1.00 89.31 93 TYR A O 1
ATOM 752 N N . ASP A 1 94 ? 14.218 -2.665 1.381 1.00 87.50 94 ASP A N 1
ATOM 753 C CA . ASP A 1 94 ? 14.320 -3.858 2.204 1.00 87.50 94 ASP A CA 1
ATOM 754 C C . ASP A 1 94 ? 14.062 -3.464 3.671 1.00 87.50 94 ASP A C 1
ATOM 756 O O . ASP A 1 94 ? 14.130 -2.284 4.030 1.00 87.50 94 ASP A O 1
ATOM 760 N N . GLU A 1 95 ? 13.742 -4.428 4.530 1.00 82.69 95 GLU A N 1
ATOM 761 C CA . GLU A 1 95 ? 13.514 -4.157 5.958 1.00 82.69 95 GLU A CA 1
ATOM 762 C C . GLU A 1 95 ? 14.765 -3.576 6.629 1.00 82.69 95 GLU A C 1
ATOM 764 O O . GLU A 1 95 ? 14.654 -2.694 7.481 1.00 82.69 95 GLU A O 1
ATOM 769 N N . SER A 1 96 ? 15.944 -4.028 6.190 1.00 87.88 96 SER A N 1
ATOM 770 C CA . SER A 1 96 ? 17.248 -3.581 6.686 1.00 87.88 96 SER A CA 1
ATOM 771 C C . SER A 1 96 ? 17.727 -2.264 6.061 1.00 87.88 96 SER A C 1
ATOM 773 O O . SER A 1 96 ? 18.456 -1.507 6.700 1.00 87.88 96 SER A O 1
ATOM 775 N N . TYR A 1 97 ? 17.316 -1.967 4.822 1.00 89.19 97 TYR A N 1
ATOM 776 C CA . TYR A 1 97 ? 17.864 -0.858 4.044 1.00 89.19 97 TYR A CA 1
ATOM 777 C C . TYR A 1 97 ? 16.831 -0.213 3.116 1.00 89.19 97 TYR A C 1
ATOM 779 O O . TYR A 1 97 ? 16.183 -0.875 2.303 1.00 89.19 97 TYR A O 1
ATOM 787 N N . LYS A 1 98 ? 16.710 1.114 3.203 1.00 92.31 98 LYS A N 1
ATOM 788 C CA . LYS A 1 98 ? 15.724 1.915 2.466 1.00 92.31 98 LYS A CA 1
ATOM 789 C C . LYS A 1 98 ? 16.428 3.079 1.781 1.00 92.31 98 LYS A C 1
ATOM 791 O O . LYS A 1 98 ? 17.201 3.786 2.420 1.00 92.31 98 LYS A O 1
ATOM 796 N N . LEU A 1 99 ? 16.136 3.295 0.501 1.00 91.81 99 LEU A N 1
ATOM 797 C CA . LEU A 1 99 ? 16.746 4.352 -0.306 1.00 91.81 99 LEU A CA 1
ATOM 798 C C . LEU A 1 99 ? 15.694 5.118 -1.106 1.00 91.81 99 LEU A C 1
ATOM 800 O O . LEU A 1 99 ? 14.782 4.521 -1.683 1.00 91.81 99 LEU A O 1
ATOM 804 N N . GLY A 1 100 ? 15.873 6.438 -1.186 1.00 89.50 100 GLY A N 1
ATOM 805 C CA . GLY A 1 100 ? 15.024 7.317 -1.988 1.00 89.50 100 GLY A CA 1
ATOM 806 C C . GLY A 1 100 ? 13.603 7.422 -1.442 1.00 89.50 100 GLY A C 1
ATOM 807 O O . GLY A 1 100 ? 12.653 7.344 -2.213 1.00 89.50 100 GLY A O 1
ATOM 808 N N . GLU A 1 101 ? 13.461 7.535 -0.118 1.00 92.62 101 GLU A N 1
ATOM 809 C CA . GLU A 1 101 ? 12.162 7.684 0.534 1.00 92.62 101 GLU A CA 1
ATOM 810 C C . GLU A 1 101 ? 11.439 8.937 0.035 1.00 92.62 101 GLU A C 1
ATOM 812 O O . GLU A 1 101 ? 11.892 10.063 0.249 1.00 92.62 101 GLU A O 1
ATOM 817 N N . ARG A 1 102 ? 10.276 8.744 -0.585 1.00 92.25 102 ARG A N 1
ATOM 818 C CA . ARG A 1 102 ? 9.414 9.834 -1.027 1.00 92.25 102 ARG A CA 1
ATOM 819 C C . ARG A 1 102 ? 7.973 9.544 -0.652 1.00 92.25 102 ARG A C 1
ATOM 821 O O . ARG A 1 102 ? 7.338 8.629 -1.171 1.00 92.25 102 ARG A O 1
ATOM 828 N N . ARG A 1 103 ? 7.411 10.354 0.241 1.00 93.25 103 ARG A N 1
ATOM 829 C CA . ARG A 1 103 ? 6.003 10.224 0.628 1.00 93.25 103 ARG A CA 1
ATOM 830 C C . ARG A 1 103 ? 5.104 10.638 -0.537 1.00 93.25 103 ARG A C 1
ATOM 832 O O . ARG A 1 103 ? 5.117 11.794 -0.945 1.00 93.25 103 ARG A O 1
ATOM 839 N N . ALA A 1 104 ? 4.334 9.692 -1.067 1.00 92.12 104 ALA A N 1
ATOM 840 C CA . ALA A 1 104 ? 3.455 9.918 -2.209 1.00 92.12 104 ALA A CA 1
ATOM 841 C C . ALA A 1 104 ? 2.066 10.405 -1.773 1.00 92.12 104 ALA A C 1
ATOM 843 O O . ALA A 1 104 ? 1.500 11.287 -2.411 1.00 92.12 104 ALA A O 1
ATOM 844 N N . LEU A 1 105 ? 1.520 9.837 -0.691 1.00 89.81 105 LEU A N 1
ATOM 845 C CA . LEU A 1 105 ? 0.205 10.207 -0.166 1.00 89.81 105 LEU A CA 1
ATOM 846 C C . LEU A 1 105 ? 0.042 9.762 1.289 1.00 89.81 105 LEU A C 1
ATOM 848 O O . LEU A 1 105 ? 0.439 8.657 1.645 1.00 89.81 105 LEU A O 1
ATOM 852 N N . THR A 1 106 ? -0.632 10.570 2.103 1.00 88.44 106 THR A N 1
ATOM 853 C CA . THR A 1 106 ? -1.181 10.136 3.393 1.00 88.44 106 THR A CA 1
ATOM 854 C C . THR A 1 106 ? -2.688 10.341 3.369 1.00 88.44 106 THR A C 1
ATOM 856 O O . THR A 1 106 ? -3.173 11.469 3.281 1.00 88.44 106 THR A O 1
ATOM 859 N N . LEU A 1 107 ? -3.430 9.238 3.434 1.00 83.19 107 LEU A N 1
ATOM 860 C CA . LEU A 1 107 ? -4.876 9.269 3.607 1.00 83.19 107 LEU A CA 1
ATOM 861 C C . LEU A 1 107 ? -5.178 9.529 5.076 1.00 83.19 107 LEU A C 1
ATOM 863 O O . LEU A 1 107 ? -4.598 8.865 5.924 1.00 83.19 107 LEU A O 1
ATOM 867 N N . THR A 1 108 ? -6.066 10.464 5.368 1.00 80.81 108 THR A N 1
ATOM 868 C CA . THR A 1 108 ? -6.553 10.818 6.704 1.00 80.81 108 THR A CA 1
ATOM 869 C C . THR A 1 108 ? -8.073 10.795 6.696 1.00 80.81 108 THR A C 1
ATOM 871 O O . THR A 1 108 ? -8.692 10.853 5.636 1.00 80.81 108 THR A O 1
ATOM 874 N N . ASP A 1 109 ? -8.684 10.771 7.871 1.00 76.44 109 ASP A N 1
ATOM 875 C CA . ASP A 1 109 ? -10.141 10.760 8.040 1.00 76.44 109 ASP A CA 1
ATOM 876 C C . ASP A 1 109 ? -10.825 11.955 7.350 1.00 76.44 109 ASP A C 1
ATOM 878 O O . ASP A 1 109 ? -11.968 11.871 6.911 1.00 76.44 109 ASP A O 1
ATOM 882 N N . GLU A 1 110 ? -10.096 13.058 7.188 1.00 80.25 110 GLU A N 1
ATOM 883 C CA . GLU A 1 110 ? -10.566 14.286 6.546 1.00 80.25 110 GLU A CA 1
ATOM 884 C C . GLU A 1 110 ? -10.557 14.202 5.013 1.00 80.25 110 GLU A C 1
ATOM 886 O O . GLU A 1 110 ? -11.425 14.766 4.340 1.00 80.25 110 GLU A O 1
ATOM 891 N N . ASN A 1 111 ? -9.564 13.520 4.434 1.00 83.50 111 ASN A N 1
ATOM 892 C CA . ASN A 1 111 ? -9.343 13.508 2.986 1.00 83.50 111 ASN A CA 1
ATOM 893 C C . ASN A 1 111 ? -9.788 12.199 2.309 1.00 83.50 111 ASN A C 1
ATOM 895 O O . ASN A 1 111 ? -10.005 12.181 1.094 1.00 83.50 111 ASN A O 1
ATOM 899 N N . ILE A 1 112 ? -10.012 11.139 3.088 1.00 77.62 112 ILE A N 1
ATOM 900 C CA . ILE A 1 112 ? -10.358 9.786 2.630 1.00 77.62 112 ILE A CA 1
ATOM 901 C C . ILE A 1 112 ? -11.614 9.732 1.757 1.00 77.62 112 ILE A C 1
ATOM 903 O O . ILE A 1 112 ? -11.698 8.941 0.820 1.00 77.62 112 ILE A O 1
ATOM 907 N N . ALA A 1 113 ? -12.597 10.594 2.025 1.00 78.69 113 ALA A N 1
ATOM 908 C CA . ALA A 1 113 ? -13.819 10.649 1.232 1.00 78.69 113 ALA A CA 1
ATOM 909 C C . ALA A 1 113 ? -13.583 11.282 -0.150 1.00 78.69 113 ALA A C 1
ATOM 911 O O . ALA A 1 113 ? -14.238 10.894 -1.123 1.00 78.69 113 ALA A O 1
ATOM 912 N N . ARG A 1 114 ? -12.645 12.234 -0.240 1.00 84.25 114 ARG A N 1
ATOM 913 C CA . ARG A 1 114 ? -12.374 13.046 -1.437 1.00 84.25 114 ARG A CA 1
ATOM 914 C C . ARG A 1 114 ? -11.358 12.382 -2.363 1.00 84.25 114 ARG A C 1
ATOM 916 O O . ARG A 1 114 ? -11.529 12.409 -3.578 1.00 84.25 114 ARG A O 1
ATOM 923 N N . ILE A 1 115 ? -10.322 11.764 -1.801 1.00 84.25 115 ILE A N 1
ATOM 924 C CA . ILE A 1 115 ? -9.250 11.136 -2.575 1.00 84.25 115 ILE A CA 1
ATOM 925 C C . ILE A 1 115 ? -9.699 9.744 -3.024 1.00 84.25 115 ILE A C 1
ATOM 927 O O . ILE A 1 115 ? -9.966 8.869 -2.206 1.00 84.25 115 ILE A O 1
ATOM 931 N N . LYS A 1 116 ? -9.787 9.529 -4.341 1.00 82.31 116 LYS A N 1
ATOM 932 C CA . LYS A 1 116 ? -10.260 8.260 -4.929 1.00 82.31 116 LYS A CA 1
ATOM 933 C C . LYS A 1 116 ? -9.159 7.397 -5.526 1.00 82.31 116 LYS A C 1
ATOM 935 O O . LYS A 1 116 ? -9.369 6.202 -5.720 1.00 82.31 116 LYS A O 1
ATOM 940 N N . TRP A 1 117 ? -8.004 7.978 -5.819 1.00 85.25 117 TRP A N 1
ATOM 941 C CA . TRP A 1 117 ? -6.885 7.253 -6.397 1.00 85.25 117 TRP A CA 1
ATOM 942 C C . TRP A 1 117 ? -5.551 7.948 -6.117 1.00 85.25 117 TRP A C 1
ATOM 944 O O . TRP A 1 117 ? -5.506 9.136 -5.802 1.00 85.25 117 TRP A O 1
ATOM 954 N N . LEU A 1 118 ? -4.473 7.182 -6.243 1.00 87.06 118 LEU A N 1
ATOM 955 C CA . LEU A 1 118 ? -3.085 7.630 -6.267 1.00 87.06 118 LEU A CA 1
ATOM 956 C C . LEU A 1 118 ? -2.444 7.084 -7.542 1.00 87.06 118 LEU A C 1
ATOM 958 O O . LEU A 1 118 ? -2.584 5.901 -7.837 1.00 87.06 118 LEU A O 1
ATOM 962 N N . GLN A 1 119 ? -1.727 7.918 -8.287 1.00 88.44 119 GLN A N 1
ATOM 963 C CA . GLN A 1 119 ? -0.927 7.471 -9.424 1.00 88.44 119 GLN A CA 1
ATOM 964 C C . GLN A 1 119 ? 0.511 7.923 -9.235 1.00 88.44 119 GLN A C 1
ATOM 966 O O . GLN A 1 119 ? 0.769 9.097 -8.977 1.00 88.44 119 GLN A O 1
ATOM 971 N N . VAL A 1 120 ? 1.439 6.983 -9.366 1.00 87.38 120 VAL A N 1
ATOM 972 C CA . VAL A 1 120 ? 2.875 7.240 -9.270 1.00 87.38 120 VAL A CA 1
ATOM 973 C C . VAL A 1 120 ? 3.534 6.810 -10.571 1.00 87.38 120 VAL A C 1
ATOM 975 O O . VAL A 1 120 ? 3.243 5.731 -11.093 1.00 87.38 120 VAL A O 1
ATOM 978 N N . TYR A 1 121 ? 4.390 7.674 -11.110 1.00 86.06 121 TYR A N 1
ATOM 979 C CA . TYR A 1 121 ? 5.182 7.397 -12.301 1.00 86.06 121 TYR A CA 1
ATOM 980 C C . TYR A 1 121 ? 6.557 6.867 -11.897 1.00 86.06 121 TYR A C 1
ATOM 982 O O . TYR A 1 121 ? 7.240 7.488 -11.085 1.00 86.06 121 TYR A O 1
ATOM 990 N N . ILE A 1 122 ? 6.938 5.719 -12.452 1.00 80.88 122 ILE A N 1
ATOM 991 C CA . ILE A 1 122 ? 8.138 4.981 -12.073 1.00 80.88 122 ILE A CA 1
ATOM 992 C C . ILE A 1 122 ? 9.183 5.090 -13.186 1.00 80.88 122 ILE A C 1
ATOM 994 O O . ILE A 1 122 ? 9.034 4.504 -14.257 1.00 80.88 122 ILE A O 1
ATOM 998 N N . ASN A 1 123 ? 10.271 5.808 -12.905 1.00 75.38 123 ASN A N 1
ATOM 999 C CA . ASN A 1 123 ? 11.399 5.997 -13.831 1.00 75.38 123 ASN A CA 1
ATOM 1000 C C . ASN A 1 123 ? 12.468 4.898 -13.746 1.00 75.38 123 ASN A C 1
ATOM 1002 O O . ASN A 1 123 ? 13.384 4.857 -14.561 1.00 75.38 123 ASN A O 1
ATOM 1006 N N . MET A 1 124 ? 12.397 4.035 -12.733 1.00 69.38 124 MET A N 1
ATOM 1007 C CA . MET A 1 124 ? 13.442 3.066 -12.407 1.00 69.38 124 MET A CA 1
ATOM 1008 C C . MET A 1 124 ? 12.964 1.629 -12.571 1.00 69.38 124 MET A C 1
ATOM 1010 O O . MET A 1 124 ? 11.782 1.330 -12.469 1.00 69.38 124 MET A O 1
ATOM 1014 N N . TYR A 1 125 ? 13.919 0.718 -12.723 1.00 69.44 125 TYR A N 1
ATOM 1015 C CA . TYR A 1 125 ? 13.676 -0.709 -12.933 1.00 69.44 125 TYR A CA 1
ATOM 1016 C C . TYR A 1 125 ? 13.065 -1.443 -11.723 1.00 69.44 125 TYR A C 1
ATOM 1018 O O . TYR A 1 125 ? 12.621 -2.570 -11.891 1.00 69.44 125 TYR A O 1
ATOM 1026 N N . ARG A 1 126 ? 13.113 -0.873 -10.504 1.00 74.50 126 ARG A N 1
ATOM 1027 C CA . ARG A 1 126 ? 12.745 -1.564 -9.244 1.00 74.50 126 ARG A CA 1
ATOM 1028 C C . ARG A 1 126 ? 12.180 -0.635 -8.164 1.00 74.50 126 ARG A C 1
ATOM 1030 O O . ARG A 1 126 ? 12.591 -0.705 -7.004 1.00 74.50 126 ARG A O 1
ATOM 1037 N N . ALA A 1 127 ? 11.262 0.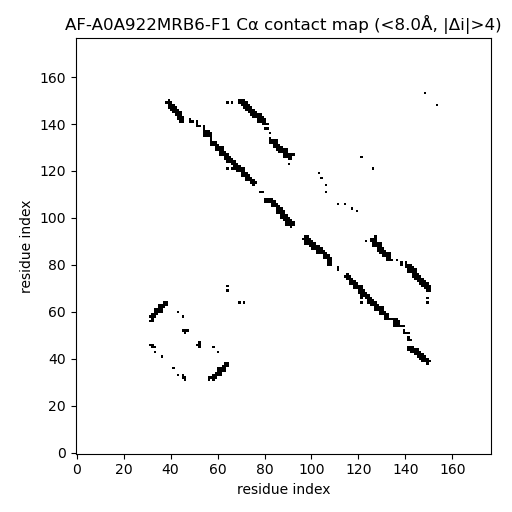255 -8.523 1.00 81.81 127 ALA A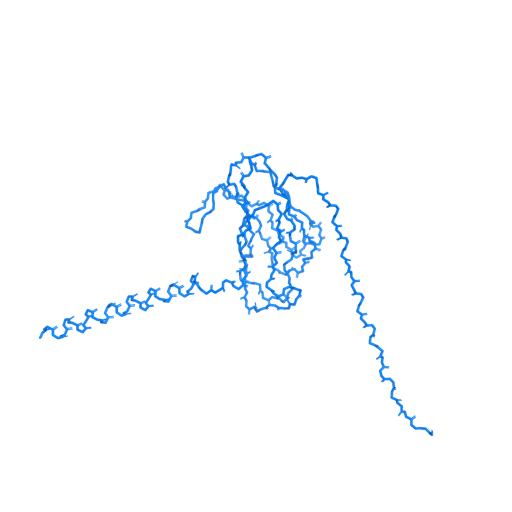 N 1
ATOM 1038 C CA . ALA A 1 127 ? 10.613 1.072 -7.500 1.00 81.81 127 ALA A CA 1
ATOM 1039 C C . ALA A 1 127 ? 9.623 0.244 -6.670 1.00 81.81 127 ALA A C 1
ATOM 1041 O O . ALA A 1 127 ? 8.999 -0.708 -7.153 1.00 81.81 127 ALA A O 1
ATOM 1042 N N . ARG A 1 128 ? 9.471 0.624 -5.401 1.00 90.19 128 ARG A N 1
ATOM 1043 C CA . ARG A 1 128 ? 8.549 -0.019 -4.460 1.00 90.19 128 ARG A CA 1
ATOM 1044 C C . ARG A 1 128 ? 7.671 1.029 -3.807 1.00 90.19 128 ARG A C 1
ATOM 1046 O O . ARG A 1 128 ? 8.177 2.037 -3.324 1.00 90.19 128 ARG A O 1
ATOM 1053 N N . ILE A 1 129 ? 6.368 0.770 -3.743 1.00 90.00 129 ILE A N 1
ATOM 1054 C CA . ILE A 1 129 ? 5.454 1.561 -2.916 1.00 90.00 129 ILE A CA 1
ATOM 1055 C C . ILE A 1 129 ? 5.136 0.758 -1.666 1.00 90.00 129 ILE A C 1
ATOM 1057 O O . ILE A 1 129 ? 4.605 -0.348 -1.741 1.00 90.00 129 ILE A O 1
ATOM 1061 N N . VAL A 1 130 ? 5.441 1.333 -0.512 1.00 91.38 130 VAL A N 1
ATOM 1062 C CA . VAL A 1 130 ? 5.087 0.776 0.787 1.00 91.38 130 VAL A CA 1
ATOM 1063 C C . VAL A 1 130 ? 3.863 1.509 1.304 1.00 91.38 130 VAL A C 1
ATOM 1065 O O . VAL A 1 130 ? 3.902 2.718 1.527 1.00 91.38 130 VAL A O 1
ATOM 1068 N N . ALA A 1 131 ? 2.775 0.769 1.486 1.00 88.56 131 ALA A N 1
ATOM 1069 C CA . ALA A 1 131 ? 1.575 1.253 2.147 1.00 88.56 131 ALA A CA 1
ATOM 1070 C C . ALA A 1 131 ? 1.589 0.768 3.598 1.00 88.56 131 ALA A C 1
ATOM 1072 O O . ALA A 1 131 ? 1.626 -0.438 3.845 1.00 88.56 131 ALA A O 1
ATOM 1073 N N . GLN A 1 132 ? 1.585 1.688 4.558 1.00 87.38 132 GLN A N 1
ATOM 1074 C CA . GLN A 1 132 ? 1.648 1.344 5.979 1.00 87.38 132 GLN A CA 1
ATOM 1075 C C . GLN A 1 132 ? 0.807 2.275 6.848 1.00 87.38 132 GLN A C 1
ATOM 1077 O O . GLN A 1 132 ? 0.683 3.473 6.576 1.00 87.38 132 GLN A O 1
ATOM 1082 N N . ASN A 1 133 ? 0.267 1.720 7.931 1.00 80.31 133 ASN A N 1
ATOM 1083 C CA . ASN A 1 133 ? -0.418 2.503 8.957 1.00 80.31 133 ASN A CA 1
ATOM 1084 C C . ASN A 1 133 ? 0.609 3.020 9.973 1.00 80.31 133 ASN A C 1
ATOM 1086 O O . ASN A 1 133 ? 1.434 2.255 10.482 1.00 80.31 133 ASN A O 1
ATOM 1090 N N . GLY A 1 134 ? 0.564 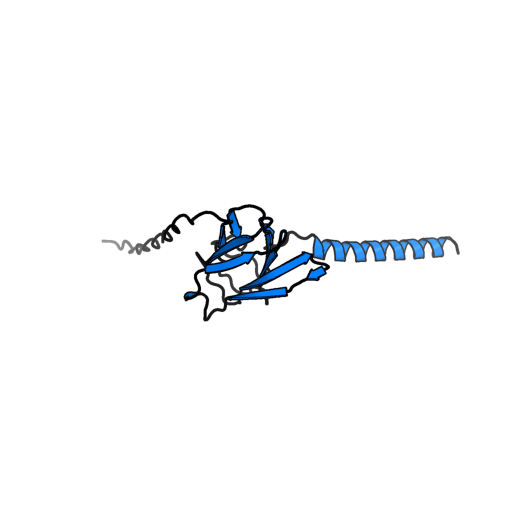4.322 10.271 1.00 67.75 134 GLY A N 1
ATOM 1091 C CA . GLY A 1 134 ? 1.505 4.960 11.202 1.00 67.75 134 GLY A CA 1
ATOM 1092 C C . GLY A 1 134 ? 1.272 4.585 12.671 1.00 67.75 134 GLY A C 1
ATOM 1093 O O . GLY A 1 134 ? 2.218 4.540 13.454 1.00 67.75 134 GLY A O 1
ATOM 1094 N N . ARG A 1 135 ? 0.024 4.272 13.038 1.00 70.38 135 ARG A N 1
ATOM 1095 C CA . ARG A 1 135 ? -0.379 3.764 14.358 1.00 70.38 135 ARG A CA 1
ATOM 1096 C C . ARG A 1 135 ? -1.120 2.435 14.188 1.00 70.38 135 ARG A C 1
ATOM 1098 O O . ARG A 1 135 ? -1.687 2.216 13.113 1.00 70.38 135 ARG A O 1
ATOM 1105 N N . PRO A 1 136 ? -1.121 1.553 15.203 1.00 67.62 136 PRO A N 1
ATOM 1106 C CA . PRO A 1 136 ? -1.948 0.360 15.150 1.00 67.62 136 PRO A CA 1
ATOM 1107 C C . PRO A 1 136 ? -3.423 0.728 14.951 1.00 67.62 136 PRO A C 1
ATOM 1109 O O . PRO A 1 136 ? -3.931 1.668 15.566 1.00 67.62 136 PRO A O 1
ATOM 1112 N N . LEU A 1 137 ? -4.095 0.002 14.058 1.00 68.50 137 LEU A N 1
ATOM 1113 C CA . LEU A 1 137 ? -5.524 0.155 13.815 1.00 68.50 137 LEU A CA 1
ATOM 1114 C C . LEU A 1 137 ? -6.278 -0.344 15.050 1.00 68.50 137 LEU A C 1
ATOM 1116 O O . LEU A 1 137 ? -6.277 -1.543 15.324 1.00 68.50 137 LEU A O 1
ATOM 1120 N N . ASN A 1 138 ? -6.921 0.575 15.772 1.00 58.97 138 ASN A N 1
ATOM 1121 C CA . ASN A 1 138 ? -7.687 0.284 16.993 1.00 58.97 138 ASN A CA 1
ATOM 1122 C C . ASN A 1 138 ? -9.210 0.228 16.753 1.00 58.97 138 ASN A C 1
ATOM 1124 O O . ASN A 1 138 ? -9.975 -0.011 17.682 1.00 58.97 138 ASN A O 1
ATOM 1128 N N . SER A 1 139 ? -9.662 0.455 15.516 1.00 55.28 139 SER A N 1
ATOM 1129 C CA . SER A 1 139 ? -11.075 0.457 15.115 1.00 55.28 139 SER A CA 1
ATOM 1130 C C . SER A 1 139 ? -11.342 -0.638 14.073 1.00 55.28 139 SER A C 1
ATOM 1132 O O . SER A 1 139 ? -10.495 -0.939 13.232 1.00 55.28 139 SER A O 1
ATOM 1134 N N . ARG A 1 140 ? -12.538 -1.242 14.137 1.00 54.12 140 ARG A N 1
ATOM 1135 C CA . ARG A 1 140 ? -12.971 -2.410 13.339 1.00 54.12 140 ARG A CA 1
ATOM 1136 C C . ARG A 1 140 ? -13.238 -2.119 11.853 1.00 54.12 140 ARG A C 1
ATOM 1138 O O . ARG A 1 140 ? -13.773 -2.978 11.153 1.00 54.12 140 ARG A O 1
ATOM 1145 N N . TYR A 1 141 ? -12.874 -0.945 11.341 1.00 43.47 141 TYR A N 1
ATOM 1146 C CA . TYR A 1 141 ? -13.317 -0.492 10.024 1.00 43.47 141 TYR A CA 1
ATOM 1147 C C . TYR A 1 141 ? -12.151 -0.355 9.013 1.00 43.47 141 TYR A C 1
ATOM 1149 O O . TYR A 1 141 ? -11.470 0.653 8.912 1.00 43.47 141 TYR A O 1
ATOM 1157 N N . ARG A 1 142 ? -11.952 -1.462 8.275 1.00 52.97 142 ARG A N 1
ATOM 1158 C CA . ARG A 1 142 ? -11.575 -1.645 6.847 1.00 52.97 142 ARG A CA 1
ATOM 1159 C C . ARG A 1 142 ? -10.402 -0.874 6.205 1.00 52.97 142 ARG A C 1
ATOM 1161 O O . ARG A 1 142 ? -10.416 0.352 6.113 1.00 52.97 142 ARG A O 1
ATOM 1168 N N . VAL A 1 143 ? -9.549 -1.619 5.479 1.00 50.78 143 VAL A N 1
ATOM 1169 C CA . VAL A 1 143 ? -8.722 -1.071 4.377 1.00 50.78 143 VAL A CA 1
ATOM 1170 C C . VAL A 1 143 ? -9.166 -1.598 3.010 1.00 50.78 143 VAL A C 1
ATOM 1172 O O . VAL A 1 143 ? -8.986 -2.769 2.683 1.00 50.78 143 VAL A O 1
ATOM 1175 N N . GLY A 1 144 ? -9.748 -0.670 2.247 1.00 46.84 144 GLY A N 1
ATOM 1176 C CA . GLY A 1 144 ? -9.498 -0.347 0.841 1.00 46.84 144 GLY A CA 1
ATOM 1177 C C . GLY A 1 144 ? -9.088 -1.474 -0.081 1.00 46.84 144 GLY A C 1
ATOM 1178 O O . GLY A 1 144 ? -7.903 -1.744 -0.191 1.00 46.84 144 GLY A O 1
ATOM 1179 N N . HIS A 1 145 ? -10.035 -1.999 -0.858 1.00 51.47 145 HIS A N 1
ATOM 1180 C CA . HIS A 1 145 ? -9.720 -2.748 -2.071 1.00 51.47 145 HIS A CA 1
ATOM 1181 C C . HIS A 1 145 ? -8.979 -1.817 -3.050 1.00 51.47 145 HIS A C 1
ATOM 1183 O O . HIS A 1 145 ? -9.595 -1.039 -3.789 1.00 51.47 145 HIS A O 1
ATOM 1189 N N . VAL A 1 146 ? -7.646 -1.875 -3.006 1.00 55.88 146 VAL A N 1
ATOM 1190 C CA . VAL A 1 146 ? -6.748 -1.150 -3.908 1.00 55.88 146 VAL A CA 1
ATOM 1191 C C . VAL A 1 146 ? -6.528 -1.968 -5.157 1.00 55.88 146 VAL A C 1
ATOM 1193 O O . VAL A 1 146 ? -5.781 -2.935 -5.114 1.00 55.88 146 VAL A O 1
ATOM 1196 N N . ARG A 1 147 ? -7.145 -1.579 -6.278 1.00 58.19 147 ARG A N 1
ATOM 1197 C CA . ARG A 1 147 ? -6.737 -2.133 -7.575 1.00 58.19 147 ARG A CA 1
ATOM 1198 C C . ARG A 1 147 ? -5.435 -1.480 -7.987 1.00 58.19 147 ARG A C 1
ATOM 1200 O O . ARG A 1 147 ? -5.353 -0.255 -7.987 1.00 58.19 147 ARG A O 1
ATOM 1207 N N . ILE A 1 148 ? -4.465 -2.309 -8.333 1.00 61.75 148 ILE A N 1
ATOM 1208 C CA . ILE A 1 148 ? -3.204 -1.880 -8.928 1.00 61.75 148 ILE A CA 1
ATOM 1209 C C . ILE A 1 148 ? -3.311 -2.108 -10.435 1.00 61.75 148 ILE A C 1
ATOM 1211 O O . ILE A 1 148 ? -3.884 -3.113 -10.841 1.00 61.75 148 ILE A O 1
ATOM 1215 N N . ALA A 1 149 ? -2.834 -1.186 -11.265 1.00 58.88 149 ALA A N 1
ATOM 1216 C CA . ALA A 1 149 ? -2.742 -1.401 -12.708 1.00 58.88 149 ALA A CA 1
ATOM 1217 C C . ALA A 1 149 ? -1.372 -0.950 -13.216 1.00 58.88 149 ALA A C 1
ATOM 1219 O O . ALA A 1 149 ? -1.011 0.218 -13.073 1.00 58.88 149 ALA A O 1
ATOM 1220 N N . HIS A 1 150 ? -0.630 -1.881 -13.815 1.00 58.09 150 HIS A N 1
ATOM 1221 C CA . HIS A 1 150 ? 0.634 -1.624 -14.495 1.00 58.09 150 HIS A CA 1
ATOM 1222 C C . HIS A 1 150 ? 0.335 -1.448 -15.986 1.00 58.09 150 HIS A C 1
ATOM 1224 O O . HIS A 1 150 ? 0.032 -2.421 -16.667 1.00 58.09 150 HIS A O 1
ATOM 1230 N N . ARG A 1 151 ? 0.359 -0.199 -16.469 1.00 60.97 151 ARG A N 1
ATOM 1231 C CA . ARG A 1 151 ? 0.241 0.192 -17.889 1.00 60.97 151 ARG A CA 1
ATOM 1232 C C . ARG A 1 151 ? -0.710 -0.690 -18.731 1.00 60.97 151 ARG A C 1
ATOM 1234 O O . ARG A 1 151 ? -0.276 -1.423 -19.608 1.00 60.97 151 ARG A O 1
ATOM 1241 N N . LEU A 1 152 ? -2.014 -0.520 -18.518 1.00 47.12 152 LEU A N 1
ATOM 1242 C CA . LEU A 1 152 ? -3.097 -0.763 -19.481 1.00 47.12 152 LEU A CA 1
ATOM 1243 C C . LEU A 1 152 ? -4.190 0.283 -19.193 1.00 47.12 152 LEU A C 1
ATOM 1245 O O . LEU A 1 152 ? -4.362 0.674 -18.035 1.00 47.12 152 LEU A O 1
ATOM 1249 N N . ARG A 1 153 ? -4.916 0.764 -20.217 1.00 54.25 153 ARG A N 1
ATOM 1250 C CA . ARG A 1 153 ? -6.129 1.583 -20.006 1.00 54.25 153 ARG A CA 1
ATOM 1251 C C . ARG A 1 153 ? -7.022 0.862 -18.997 1.00 54.25 153 ARG A C 1
ATOM 1253 O O . ARG A 1 153 ? -7.296 -0.325 -19.152 1.00 54.25 153 ARG A O 1
ATOM 1260 N N . MET A 1 154 ? -7.429 1.572 -17.953 1.00 47.78 154 MET A N 1
ATOM 1261 C CA . MET A 1 154 ? -8.203 0.988 -16.862 1.00 47.78 154 MET A CA 1
ATOM 1262 C C . MET A 1 154 ? -9.554 0.485 -17.390 1.00 47.78 154 MET A C 1
ATOM 1264 O O . MET A 1 154 ? -10.220 1.226 -18.117 1.00 47.78 154 MET A O 1
ATOM 1268 N N . PRO A 1 155 ? -10.014 -0.718 -17.009 1.00 51.06 155 PRO A N 1
ATOM 1269 C CA . PRO A 1 155 ? -11.433 -1.022 -17.093 1.00 51.06 155 PRO A CA 1
ATOM 1270 C C . PRO A 1 155 ? -12.195 -0.096 -16.123 1.00 51.06 155 PRO A C 1
ATOM 1272 O O . PRO A 1 155 ? -11.676 0.209 -15.043 1.00 51.06 155 PRO A O 1
ATOM 1275 N N . PRO A 1 156 ? -13.406 0.370 -16.478 1.00 49.50 156 PRO A N 1
ATOM 1276 C CA . PRO A 1 156 ? -14.217 1.202 -15.593 1.00 49.50 156 PRO A CA 1
ATOM 1277 C C . PRO A 1 156 ? -14.424 0.499 -14.246 1.00 49.50 156 PRO A C 1
ATOM 1279 O O . PRO A 1 156 ? -14.681 -0.705 -14.192 1.00 49.50 156 PRO A O 1
ATOM 1282 N N . VAL A 1 157 ? -14.281 1.247 -13.147 1.00 51.66 157 VAL A N 1
ATOM 1283 C CA . VAL A 1 157 ? -14.507 0.731 -11.790 1.00 51.66 157 VAL A CA 1
ATOM 1284 C C . VAL A 1 157 ? -15.960 0.243 -11.707 1.00 51.66 157 VAL A C 1
ATOM 1286 O O . VAL A 1 157 ? -16.863 1.056 -11.911 1.00 51.66 157 VAL A O 1
ATOM 1289 N N . PRO A 1 158 ? -16.233 -1.047 -11.424 1.00 51.31 158 PRO A N 1
ATOM 1290 C CA . PRO A 1 158 ? -17.603 -1.496 -11.229 1.00 51.31 158 PRO A CA 1
ATOM 1291 C C . PRO A 1 158 ? -18.183 -0.781 -10.007 1.00 51.31 158 PRO A C 1
ATOM 1293 O O . PRO A 1 158 ? -17.567 -0.771 -8.939 1.00 51.31 158 PRO A O 1
ATOM 1296 N N . ALA A 1 159 ? -19.355 -0.164 -10.175 1.00 41.34 159 ALA A N 1
ATOM 1297 C CA . ALA A 1 159 ? -20.052 0.506 -9.086 1.00 41.34 159 ALA A CA 1
ATOM 1298 C C . ALA A 1 159 ? -20.237 -0.467 -7.903 1.00 41.34 159 ALA A C 1
ATOM 1300 O O . ALA A 1 159 ? -20.535 -1.649 -8.124 1.00 41.34 159 ALA A O 1
ATOM 1301 N N . PRO A 1 160 ? -20.059 -0.011 -6.650 1.00 43.56 160 PRO A N 1
ATOM 1302 C CA . PRO A 1 160 ? -20.313 -0.852 -5.491 1.00 43.56 160 PRO A CA 1
ATOM 1303 C C . PRO A 1 160 ? -21.770 -1.328 -5.528 1.00 43.56 160 PRO A C 1
ATOM 1305 O O . PRO A 1 160 ? -22.697 -0.522 -5.476 1.00 43.56 160 PRO A O 1
ATOM 1308 N N . ARG A 1 161 ? -21.985 -2.648 -5.619 1.00 50.38 161 ARG A N 1
ATOM 1309 C CA . ARG A 1 161 ? -23.312 -3.238 -5.402 1.00 50.38 161 ARG A CA 1
ATOM 1310 C C . ARG A 1 161 ? -23.629 -3.125 -3.916 1.00 50.38 161 ARG A C 1
ATOM 1312 O O . ARG A 1 161 ? -23.284 -4.012 -3.138 1.00 50.38 161 ARG A O 1
ATOM 1319 N N . TYR A 1 162 ? -24.265 -2.030 -3.518 1.00 40.44 162 TYR A N 1
ATOM 1320 C CA . TYR A 1 162 ? -24.903 -1.953 -2.212 1.00 40.44 162 TYR A CA 1
ATOM 1321 C C . TYR A 1 162 ? -26.064 -2.948 -2.204 1.00 40.44 162 TYR A C 1
ATOM 1323 O O . TYR A 1 162 ? -27.077 -2.748 -2.870 1.00 40.44 162 TYR A O 1
ATOM 1331 N N . ARG A 1 163 ? -25.901 -4.058 -1.479 1.00 52.31 163 ARG A N 1
ATOM 1332 C CA . ARG A 1 163 ? -27.041 -4.886 -1.090 1.00 52.31 163 ARG A CA 1
ATOM 1333 C C . ARG A 1 163 ? -27.769 -4.092 -0.008 1.00 52.31 163 ARG A C 1
ATOM 1335 O O . ARG A 1 163 ? -27.179 -3.834 1.040 1.00 52.31 163 ARG A O 1
ATOM 1342 N N . ALA A 1 164 ? -28.985 -3.634 -0.304 1.00 43.66 164 ALA A N 1
ATOM 1343 C CA . ALA A 1 164 ? -29.825 -2.969 0.684 1.00 43.66 164 ALA A CA 1
ATOM 1344 C C . ALA A 1 164 ? -29.937 -3.866 1.934 1.00 43.66 164 ALA A C 1
ATOM 1346 O O . ALA A 1 164 ? -30.019 -5.092 1.779 1.00 43.66 164 ALA A O 1
ATOM 1347 N N . PRO A 1 165 ? -29.898 -3.303 3.155 1.00 45.41 165 PRO A N 1
ATOM 1348 C CA . PRO A 1 165 ? -30.209 -4.069 4.352 1.00 45.41 165 PRO A CA 1
ATOM 1349 C C . PRO A 1 165 ? -31.606 -4.664 4.186 1.00 45.41 165 PRO A C 1
ATOM 1351 O O . PRO A 1 165 ? -32.521 -3.959 3.760 1.00 45.41 165 PRO A O 1
ATOM 1354 N N . ALA A 1 166 ? -31.762 -5.952 4.495 1.00 50.38 166 ALA A N 1
ATOM 1355 C CA . ALA A 1 166 ? -33.085 -6.543 4.605 1.00 50.38 166 ALA A CA 1
ATOM 1356 C C . ALA A 1 166 ? -33.879 -5.709 5.617 1.00 50.38 166 ALA A C 1
ATOM 1358 O O . ALA A 1 166 ? -33.431 -5.508 6.748 1.00 50.38 166 ALA A O 1
ATOM 1359 N N . THR A 1 167 ? -35.015 -5.173 5.184 1.00 44.00 167 THR A N 1
ATOM 1360 C CA . THR A 1 167 ? -36.000 -4.573 6.075 1.00 44.00 167 THR A CA 1
ATOM 1361 C C . THR A 1 167 ? -36.358 -5.623 7.118 1.00 44.00 167 THR A C 1
ATOM 1363 O O . THR A 1 167 ? -36.825 -6.704 6.768 1.00 44.00 167 THR A O 1
ATOM 1366 N N . HIS A 1 168 ? -36.079 -5.334 8.388 1.00 43.22 168 HIS A N 1
ATOM 1367 C CA . HIS A 1 168 ? -36.625 -6.103 9.497 1.00 43.22 168 HIS A CA 1
ATOM 1368 C C . HIS A 1 168 ? -38.150 -5.972 9.412 1.00 43.22 168 HIS A C 1
ATOM 1370 O O . HIS A 1 168 ? -38.698 -4.939 9.790 1.00 43.22 168 HIS A O 1
ATOM 1376 N N . GLU A 1 169 ? -38.827 -6.985 8.870 1.00 45.09 169 GLU A N 1
ATOM 1377 C CA . GLU A 1 169 ? -40.256 -7.160 9.104 1.00 45.09 169 GLU A CA 1
ATOM 1378 C C . GLU A 1 169 ? -40.429 -7.373 10.607 1.00 45.09 169 GLU A C 1
ATOM 1380 O O . GLU A 1 169 ? -39.921 -8.328 11.203 1.00 45.09 169 GLU A O 1
ATOM 1385 N N . SER A 1 170 ? -41.080 -6.401 11.234 1.00 38.31 170 SER A N 1
ATOM 1386 C CA . SER A 1 170 ? -41.589 -6.490 12.588 1.00 38.31 170 SER A CA 1
ATOM 1387 C C . SER A 1 170 ? -42.491 -7.714 12.691 1.00 38.31 170 SER A C 1
ATOM 1389 O O . SER A 1 170 ? -43.528 -7.790 12.036 1.00 38.31 170 SER A O 1
ATOM 1391 N N . VAL A 1 171 ? -42.094 -8.668 13.531 1.00 46.75 171 VAL A N 1
ATOM 1392 C CA . VAL A 1 171 ? -42.976 -9.726 14.019 1.00 46.75 171 VAL A CA 1
ATOM 1393 C C . VAL A 1 171 ? -44.045 -9.045 14.868 1.00 46.75 171 VAL A C 1
ATOM 1395 O O . VAL A 1 171 ? -43.835 -8.786 16.052 1.00 46.75 171 VAL A O 1
ATOM 1398 N N . GLU A 1 172 ? -45.168 -8.693 14.248 1.00 40.94 172 GLU A N 1
ATOM 1399 C CA . GLU A 1 172 ? -46.339 -8.218 14.968 1.00 40.94 172 GLU A CA 1
ATOM 1400 C C . GLU A 1 172 ? -47.082 -9.426 15.547 1.00 40.94 172 GLU A C 1
ATOM 1402 O O . GLU A 1 172 ? -47.461 -10.384 14.870 1.00 40.94 172 GLU A O 1
ATOM 1407 N N . SER A 1 173 ? -47.174 -9.398 16.868 1.00 38.66 173 SER A N 1
ATOM 1408 C CA . SER A 1 173 ? -47.742 -10.403 17.746 1.00 38.66 173 SER A CA 1
ATOM 1409 C C . SER A 1 173 ? -49.180 -10.762 17.379 1.00 38.66 173 SER A C 1
ATOM 1411 O O . SER A 1 173 ? -50.075 -9.921 17.395 1.00 38.66 173 SER A O 1
ATOM 1413 N N . ARG A 1 174 ? -49.419 -12.055 17.159 1.00 41.88 174 ARG A N 1
ATOM 1414 C CA . ARG A 1 174 ? -50.751 -12.655 17.057 1.00 41.88 174 ARG A CA 1
ATOM 1415 C C . ARG A 1 174 ? -51.407 -12.665 18.448 1.00 41.88 174 ARG A C 1
ATOM 1417 O O . ARG A 1 174 ? -51.192 -13.591 19.228 1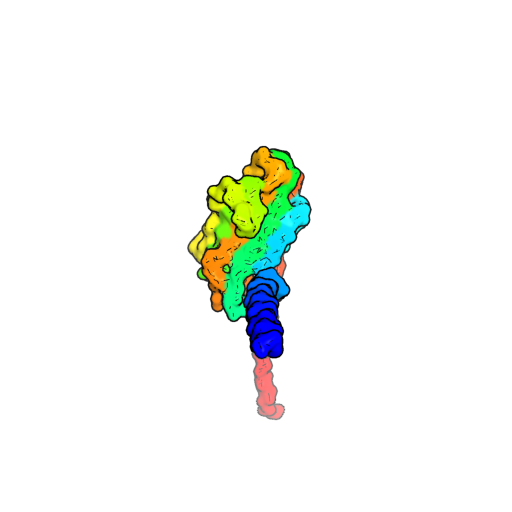.00 41.88 174 ARG A O 1
ATOM 1424 N N . ALA A 1 175 ? -52.178 -11.627 18.769 1.00 39.38 175 ALA A N 1
ATOM 1425 C CA . ALA A 1 175 ? -53.126 -11.634 19.883 1.00 39.38 175 ALA A CA 1
ATOM 1426 C C . ALA A 1 175 ? -54.476 -12.212 19.418 1.00 39.38 175 ALA A C 1
ATOM 1428 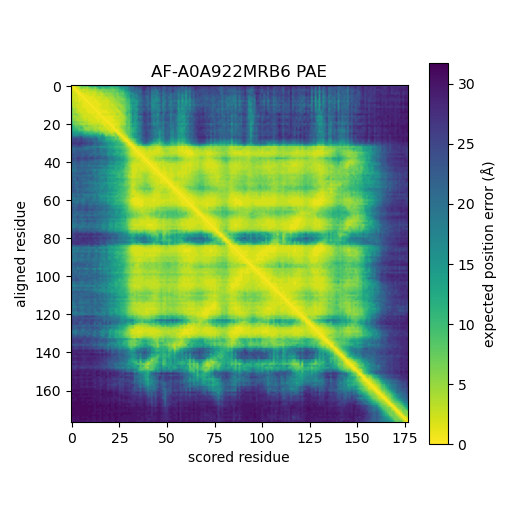O O . ALA A 1 175 ? -54.916 -11.972 18.297 1.00 39.38 175 ALA A O 1
ATOM 1429 N N . ARG A 1 176 ? -55.078 -13.037 20.279 1.00 42.28 176 ARG A N 1
ATOM 1430 C CA . ARG A 1 176 ? -56.325 -13.793 20.077 1.00 42.28 176 ARG A CA 1
ATOM 1431 C C . ARG A 1 176 ? -57.542 -12.879 19.911 1.00 42.28 176 ARG A C 1
ATOM 1433 O O . ARG A 1 176 ? -57.634 -11.911 20.657 1.00 42.28 176 ARG A O 1
ATOM 1440 N N . PHE A 1 177 ? -58.498 -13.310 19.088 1.00 43.12 177 PHE A N 1
ATOM 1441 C CA . PHE A 1 177 ? -59.904 -13.518 19.462 1.00 43.12 177 PHE A CA 1
ATOM 1442 C C . PHE A 1 177 ? -60.409 -14.772 18.747 1.00 43.12 177 PHE A C 1
ATOM 1444 O O . PHE A 1 177 ? -59.988 -14.979 17.585 1.00 43.12 177 PHE A O 1
#

Nearest PDB structures (foldseek):
  7uab-assembly1_A  TM=4.314E-01  e=2.348E-03  Homo sapiens
  7uaf-assembly1_D  TM=4.326E-01  e=7.089E-03  Homo sapiens
  7uab-assembly1_D  TM=4.158E-01  e=1.376E-02  Homo sapiens
  7uai-assembly1_C  TM=4.240E-01  e=1.624E-02  Homo sapiens
  7uac-assembly1_H  TM=4.156E-01  e=2.821E-02  Homo sapiens

Organism: Spodoptera exigua (NCBI:txid7107)

Secondary structure (DSSP, 8-state):
-HHHHHHHHHHHHHHHHHHHHHHHHHHHS--SS-EEE-SSS-EE--TTTTS---SSB--EEEEEE--TTEEEEEEESS---SSPEEEEEESEE-SS-EES-EEEEEE-TTTTTT--EEEEEE-STTEEEEEEESS-B-SS-----EEEEESSPPPPPPPP---PPPP----------